Protein AF-A0A810C6L0-F1 (afdb_monomer_lite)

InterPro domains:
  IPR017853 Glycoside hydrolase superfamily [SSF51445] (25-188)

Secondary structure (DSSP, 8-state):
--SS-PPPGGG--HHHHHHHHHH-HHHHHHHHHHHHHHHHHHHHHHHHHHHHHHHH-TTS------BSSPPPHHHHHHHHHH-SSEEEE--SS--HHHHHHHHTTT--EEEEEE--EEGGGSS---S-SS-EESSHHHHHHHHHHHHHHHHTSTTEEEEEES-SBPPPTT--TT-------SB-TT--B-HHHHHHHHHHHTTHHHHHHHHSPP--

Foldseek 3Di:
DPPDDDDDPVPDDPVVQVVVCVVPVVVVVVVVVVLVVVLVVLLVVLVVVLVVCCVVPVPDFAAEDAAADQDDLSNLLSCLVRGQEYHYADQELECQVVCVSNCVSVHAYEREEYAEFAPVPPAPQPDDGHYYDPHLLVRLVSVLSHLLNQLLDLRYPYYDQPDAEAAPSCADPVGRTTPRHCAYPVRHGSVNNVVSVVVCVVCSVVSNVVNDPPPD

pLDDT: mean 92.68, std 11.18, range [35.88, 98.88]

Radius of gyration: 20.11 Å; chains: 1; bounding box: 57×45×49 Å

Structure (mmCIF, N/CA/C/O backbone):
data_AF-A0A810C6L0-F1
#
_entry.id   AF-A0A810C6L0-F1
#
loop_
_atom_site.group_PDB
_atom_site.id
_atom_site.type_symbol
_atom_site.label_atom_id
_atom_site.label_alt_id
_atom_site.label_comp_id
_atom_site.label_asym_id
_atom_site.label_entity_id
_atom_site.label_seq_id
_atom_site.pdbx_PDB_ins_code
_atom_site.Cartn_x
_atom_site.Cartn_y
_atom_site.Cartn_z
_atom_site.occupancy
_atom_site.B_iso_or_equiv
_atom_site.auth_seq_id
_atom_site.auth_comp_id
_atom_site.auth_asym_id
_atom_site.auth_atom_id
_atom_site.pdbx_PDB_model_num
ATOM 1 N N . MET A 1 1 ? 35.302 6.473 -7.584 1.00 56.03 1 MET A N 1
ATOM 2 C CA . MET A 1 1 ? 33.840 6.704 -7.586 1.00 56.03 1 MET A CA 1
ATOM 3 C C . MET A 1 1 ? 33.289 6.201 -8.906 1.00 56.03 1 MET A C 1
ATOM 5 O O . MET A 1 1 ? 34.018 6.275 -9.888 1.00 56.03 1 MET A O 1
ATOM 9 N N . ALA A 1 2 ? 32.063 5.671 -8.935 1.00 58.25 2 ALA A N 1
ATOM 10 C CA . ALA A 1 2 ? 31.392 5.402 -10.207 1.00 58.25 2 ALA A CA 1
ATOM 11 C C . ALA A 1 2 ? 31.315 6.711 -11.019 1.00 58.25 2 ALA A C 1
ATOM 13 O O . ALA A 1 2 ? 31.136 7.767 -10.405 1.00 58.25 2 ALA A O 1
ATOM 14 N N . PRO A 1 3 ? 31.474 6.668 -12.354 1.00 67.38 3 PRO A N 1
ATOM 15 C CA . PRO A 1 3 ? 31.475 7.877 -13.179 1.00 67.38 3 PRO A CA 1
ATOM 16 C C . PRO A 1 3 ? 30.147 8.641 -13.085 1.00 67.38 3 PRO A C 1
ATOM 18 O O . PRO A 1 3 ? 30.125 9.855 -13.248 1.00 67.38 3 PRO A O 1
ATOM 21 N N . PHE A 1 4 ? 29.065 7.943 -12.727 1.00 69.56 4 PHE A N 1
ATOM 22 C CA . PHE A 1 4 ? 27.736 8.504 -12.535 1.00 69.56 4 PHE A CA 1
ATOM 23 C C . PHE A 1 4 ? 27.117 7.957 -11.251 1.00 69.56 4 PHE A C 1
ATOM 25 O O . PHE A 1 4 ? 27.224 6.766 -10.953 1.00 69.56 4 PHE A O 1
ATOM 32 N N . VAL A 1 5 ? 26.456 8.831 -10.493 1.00 68.56 5 VAL A N 1
ATOM 33 C CA . VAL A 1 5 ? 25.687 8.451 -9.305 1.00 68.56 5 VAL A CA 1
ATOM 34 C C . VAL A 1 5 ? 24.214 8.636 -9.630 1.00 68.56 5 VAL A C 1
ATOM 36 O O . VAL A 1 5 ? 23.765 9.749 -9.910 1.00 68.56 5 VAL A O 1
ATOM 39 N N . ARG A 1 6 ? 23.465 7.533 -9.604 1.00 69.62 6 ARG A N 1
ATOM 40 C CA . ARG A 1 6 ? 22.011 7.570 -9.726 1.00 69.62 6 ARG A CA 1
ATOM 41 C C . ARG A 1 6 ? 21.413 8.032 -8.398 1.00 69.62 6 ARG A C 1
ATOM 43 O O . ARG A 1 6 ? 21.789 7.515 -7.346 1.00 69.62 6 ARG A O 1
ATOM 50 N N . MET A 1 7 ? 20.502 9.003 -8.443 1.00 68.25 7 MET A N 1
ATOM 51 C CA . MET A 1 7 ? 19.801 9.448 -7.240 1.00 68.25 7 MET A CA 1
ATOM 52 C C . MET A 1 7 ? 18.877 8.332 -6.724 1.00 68.25 7 MET A C 1
ATOM 54 O O . MET A 1 7 ? 18.316 7.580 -7.528 1.00 68.25 7 MET A O 1
ATOM 58 N N . PRO A 1 8 ? 18.711 8.196 -5.397 1.00 64.88 8 PRO A N 1
ATOM 59 C CA . PRO A 1 8 ? 17.756 7.247 -4.838 1.00 64.88 8 PRO A CA 1
ATOM 60 C C . PRO A 1 8 ? 16.323 7.599 -5.286 1.00 64.88 8 PRO A C 1
ATOM 62 O O . PRO A 1 8 ? 16.051 8.774 -5.539 1.00 64.88 8 PRO A O 1
ATOM 65 N N . PRO A 1 9 ? 15.389 6.628 -5.339 1.00 54.03 9 PRO A N 1
ATOM 66 C CA . PRO A 1 9 ? 14.027 6.828 -5.846 1.00 54.03 9 PRO A CA 1
ATOM 67 C C . PRO A 1 9 ? 13.279 8.049 -5.283 1.00 54.03 9 PRO A C 1
ATOM 69 O O . PRO A 1 9 ? 12.610 8.742 -6.037 1.00 54.03 9 PRO A O 1
ATOM 72 N N . GLY A 1 10 ? 13.445 8.370 -3.994 1.00 57.44 10 GLY A N 1
ATOM 73 C CA . GLY A 1 10 ? 12.824 9.544 -3.352 1.00 57.44 10 GLY A CA 1
ATOM 74 C C . GLY A 1 10 ? 13.565 10.879 -3.535 1.00 57.44 10 GLY A C 1
ATOM 75 O O . GLY A 1 10 ? 13.115 11.898 -3.025 1.00 57.44 10 GLY A O 1
ATOM 76 N N . GLY A 1 11 ? 14.713 10.883 -4.217 1.00 61.00 11 GLY A N 1
ATOM 77 C CA . GLY A 1 11 ? 15.481 12.086 -4.560 1.00 61.00 11 GLY A CA 1
ATOM 78 C C . GLY A 1 11 ? 15.426 12.449 -6.045 1.00 61.00 11 GLY A C 1
ATOM 79 O O . GLY A 1 11 ? 15.933 13.501 -6.427 1.00 61.00 11 GLY A O 1
ATOM 80 N N . LEU A 1 12 ? 14.835 11.592 -6.883 1.00 63.69 12 LEU A N 1
ATOM 81 C CA . LEU A 1 12 ? 14.678 11.841 -8.313 1.00 63.69 12 LEU A CA 1
ATOM 82 C C . LEU A 1 12 ? 13.646 12.959 -8.524 1.00 63.69 12 LEU A C 1
ATOM 84 O O . LEU A 1 12 ? 12.482 12.826 -8.163 1.00 63.69 12 LEU A O 1
ATOM 88 N N . ASN A 1 13 ? 14.087 14.068 -9.112 1.00 72.00 13 ASN A N 1
ATOM 89 C CA . ASN A 1 13 ? 13.235 15.163 -9.569 1.00 72.00 13 ASN A CA 1
ATOM 90 C C . ASN A 1 13 ? 13.555 15.407 -11.044 1.00 72.00 13 ASN A C 1
ATOM 92 O O . ASN A 1 13 ? 14.721 15.634 -11.373 1.00 72.00 13 ASN A O 1
ATOM 96 N N . ASP A 1 14 ? 12.539 15.410 -11.906 1.00 72.19 14 ASP A N 1
ATOM 97 C CA . ASP A 1 14 ? 12.681 15.587 -13.356 1.00 72.19 14 ASP A CA 1
ATOM 98 C C . ASP A 1 14 ? 13.516 16.819 -13.724 1.00 72.19 14 ASP A C 1
ATOM 100 O O . ASP A 1 14 ? 14.335 16.765 -14.640 1.00 72.19 14 ASP A O 1
ATOM 104 N N . ALA A 1 15 ? 13.385 17.922 -12.981 1.00 76.44 15 ALA A N 1
ATOM 105 C CA . ALA A 1 15 ? 14.167 19.133 -13.220 1.00 76.44 15 ALA A CA 1
ATOM 106 C C . ALA A 1 15 ? 15.655 18.958 -12.860 1.00 76.44 15 ALA A C 1
ATOM 108 O O . ALA A 1 15 ? 16.531 19.473 -13.561 1.00 76.44 15 ALA A O 1
ATOM 109 N N . LEU A 1 16 ? 15.955 18.223 -11.782 1.00 76.38 16 LEU A N 1
ATOM 110 C CA . LEU A 1 16 ? 17.331 17.923 -11.371 1.00 76.38 16 LEU A CA 1
ATOM 111 C C . LEU A 1 16 ? 17.986 16.928 -12.331 1.00 76.38 16 LEU A C 1
ATOM 113 O O . LEU A 1 16 ? 19.117 17.150 -12.763 1.00 76.38 16 LEU A O 1
ATOM 117 N N . GLU A 1 17 ? 17.254 15.884 -12.709 1.00 77.69 17 GLU A N 1
ATOM 118 C CA . GLU A 1 17 ? 17.681 14.885 -13.687 1.00 77.69 17 GLU A CA 1
ATOM 119 C C . GLU A 1 17 ? 17.923 15.523 -15.059 1.00 77.69 17 GLU A C 1
ATOM 121 O O . GLU A 1 17 ? 18.988 15.337 -15.645 1.00 77.69 17 GLU A O 1
ATOM 126 N N . THR A 1 18 ? 17.008 16.380 -15.522 1.00 78.50 18 THR A N 1
ATOM 127 C CA . THR A 1 18 ? 17.166 17.130 -16.779 1.00 78.50 18 THR A CA 1
ATOM 128 C C . THR A 1 18 ? 18.420 17.999 -16.750 1.00 78.50 18 THR A C 1
ATOM 130 O O . THR A 1 18 ? 19.224 17.963 -17.681 1.00 78.50 18 THR A O 1
ATOM 133 N N . LYS A 1 19 ? 18.638 18.758 -15.668 1.00 81.94 19 LYS A N 1
ATOM 134 C CA . LYS A 1 19 ? 19.833 19.602 -15.528 1.00 81.94 19 LYS A CA 1
ATOM 135 C C . LYS A 1 19 ? 21.121 18.772 -15.533 1.00 81.94 19 LYS A C 1
ATOM 137 O O . LYS A 1 19 ? 22.096 19.181 -16.161 1.00 81.94 19 LYS A O 1
ATOM 142 N N . ALA A 1 20 ? 21.130 17.626 -14.854 1.00 79.00 20 ALA A N 1
ATOM 143 C CA . ALA A 1 20 ? 22.281 16.729 -14.817 1.00 79.00 20 ALA A CA 1
ATOM 144 C C . ALA A 1 20 ? 22.561 16.085 -16.187 1.00 79.00 20 ALA A C 1
ATOM 146 O O . ALA A 1 20 ? 23.715 16.027 -16.604 1.00 79.00 20 ALA A O 1
ATOM 147 N N . ASN A 1 21 ? 21.519 15.673 -16.914 1.00 80.56 21 ASN A N 1
ATOM 148 C CA . ASN A 1 21 ? 21.635 15.100 -18.260 1.00 80.56 21 ASN A CA 1
ATOM 149 C C . ASN A 1 21 ? 22.116 16.126 -19.296 1.00 80.56 21 ASN A C 1
ATOM 151 O O . ASN A 1 21 ? 22.899 15.794 -20.181 1.00 80.56 21 ASN A O 1
ATOM 155 N N . LEU A 1 22 ? 21.705 17.393 -19.175 1.00 81.88 22 LEU A N 1
ATOM 156 C CA . LEU A 1 22 ? 22.220 18.464 -20.035 1.00 81.88 22 LEU A CA 1
ATOM 157 C C . LEU A 1 22 ? 23.712 18.741 -19.799 1.00 81.88 22 LEU A C 1
ATOM 159 O O . LEU A 1 22 ? 24.410 19.122 -20.739 1.00 81.88 22 LEU A O 1
ATOM 163 N N . ALA A 1 23 ? 24.193 18.566 -18.565 1.00 83.56 23 ALA A N 1
ATOM 164 C CA . ALA A 1 23 ? 25.596 18.768 -18.208 1.00 83.56 23 ALA A CA 1
ATOM 165 C C . ALA A 1 23 ? 26.509 17.628 -18.698 1.00 83.56 23 ALA A C 1
ATOM 167 O O . ALA A 1 23 ? 27.664 17.886 -19.031 1.00 83.56 23 ALA A O 1
ATOM 168 N N . ASP A 1 24 ? 25.993 16.398 -18.780 1.00 83.06 24 ASP A N 1
ATOM 169 C CA . ASP A 1 24 ? 26.690 15.254 -19.368 1.00 83.06 24 ASP A CA 1
ATOM 170 C C . ASP A 1 24 ? 25.714 14.359 -20.143 1.00 83.06 24 ASP A C 1
ATOM 172 O O . ASP A 1 24 ? 24.934 13.599 -19.566 1.00 83.06 24 ASP A O 1
ATOM 176 N N . ARG A 1 25 ? 25.798 14.407 -21.476 1.00 76.94 25 ARG A N 1
ATOM 177 C CA . ARG A 1 25 ? 24.919 13.630 -22.362 1.00 76.94 25 ARG A CA 1
ATOM 178 C C . ARG A 1 25 ? 25.117 12.115 -22.241 1.00 76.94 25 ARG A C 1
ATOM 180 O O . ARG A 1 25 ? 24.197 11.368 -22.558 1.00 76.94 25 ARG A O 1
ATOM 187 N N . ALA A 1 26 ? 26.279 11.640 -21.780 1.00 84.00 26 ALA A N 1
ATOM 188 C CA . ALA A 1 26 ? 26.504 10.210 -21.554 1.00 84.00 26 ALA A CA 1
ATOM 189 C C . ALA A 1 26 ? 25.726 9.695 -20.331 1.00 84.00 26 ALA A C 1
ATOM 191 O O . ALA A 1 26 ? 25.393 8.510 -20.266 1.00 84.00 26 ALA A O 1
ATOM 192 N N . ARG A 1 27 ? 25.377 10.585 -19.390 1.00 84.25 27 ARG A N 1
ATOM 193 C CA . ARG A 1 27 ? 24.572 10.254 -18.208 1.00 84.25 27 ARG A CA 1
ATOM 194 C C . ARG A 1 27 ? 23.164 9.799 -18.577 1.00 84.25 27 ARG A C 1
ATOM 196 O O . ARG A 1 27 ? 22.640 8.895 -17.928 1.00 84.25 27 ARG A O 1
ATOM 203 N N . GLU A 1 28 ? 22.559 10.408 -19.595 1.00 81.19 28 GLU A N 1
ATOM 204 C CA . GLU A 1 28 ? 21.218 10.042 -20.057 1.00 81.19 28 GLU A CA 1
ATOM 205 C C . GLU A 1 28 ? 21.200 8.597 -20.569 1.00 81.19 28 GLU A C 1
ATOM 207 O O . GLU A 1 28 ? 20.419 7.785 -20.078 1.00 81.19 28 GLU A O 1
ATOM 212 N N . ALA A 1 29 ? 22.126 8.254 -21.472 1.00 84.44 29 ALA A N 1
ATOM 213 C CA . ALA A 1 29 ? 22.278 6.893 -21.986 1.00 84.44 29 ALA A CA 1
ATOM 214 C C . ALA A 1 29 ? 22.581 5.886 -20.862 1.00 84.44 29 ALA A C 1
ATOM 216 O O . ALA A 1 29 ? 21.921 4.857 -20.762 1.00 84.44 29 ALA A O 1
ATOM 217 N N . PHE A 1 30 ? 23.501 6.221 -19.951 1.00 85.81 30 PHE A N 1
ATOM 218 C CA . PHE A 1 30 ? 23.803 5.386 -18.786 1.00 85.81 30 PHE A CA 1
ATOM 219 C C . PHE A 1 30 ? 22.578 5.152 -17.882 1.00 85.81 30 PHE A C 1
ATOM 221 O O . PHE A 1 30 ? 22.355 4.041 -17.399 1.00 85.81 30 PHE A O 1
ATOM 228 N N . SER A 1 31 ? 21.775 6.192 -17.640 1.00 82.75 31 SER A N 1
ATOM 229 C CA . SER A 1 31 ? 20.571 6.096 -16.804 1.00 82.75 31 SER A CA 1
ATOM 230 C C . SER A 1 31 ? 19.494 5.252 -17.483 1.00 82.75 31 SER A C 1
ATOM 232 O O . SER A 1 31 ? 18.886 4.407 -16.824 1.00 82.75 31 SER A O 1
ATOM 234 N N . ALA A 1 32 ? 19.323 5.418 -18.797 1.00 84.25 32 ALA A N 1
ATOM 235 C CA . ALA A 1 32 ? 18.438 4.589 -19.608 1.00 84.25 32 ALA A CA 1
ATOM 236 C C . ALA A 1 32 ? 18.861 3.110 -19.584 1.00 84.25 32 ALA A C 1
ATOM 238 O O . ALA A 1 32 ? 18.009 2.244 -19.388 1.00 84.25 32 ALA A O 1
ATOM 239 N N . ASP A 1 33 ? 20.161 2.817 -19.688 1.00 90.00 33 ASP A N 1
ATOM 240 C CA . ASP A 1 33 ? 20.691 1.452 -19.577 1.00 90.00 33 ASP A CA 1
ATOM 241 C C . ASP A 1 33 ? 20.437 0.858 -18.186 1.00 90.00 33 ASP A C 1
ATOM 243 O O . ASP A 1 33 ? 20.030 -0.298 -18.060 1.00 90.00 33 ASP A O 1
ATOM 247 N N . CYS A 1 34 ? 20.616 1.651 -17.126 1.00 89.38 34 CYS A N 1
ATOM 248 C CA . CYS A 1 34 ? 20.301 1.234 -15.761 1.00 89.38 34 CYS A CA 1
ATOM 249 C C . CYS A 1 34 ? 18.806 0.924 -15.582 1.00 89.38 34 CYS A C 1
ATOM 251 O O . CYS A 1 34 ? 18.462 -0.073 -14.948 1.00 89.38 34 CYS A O 1
ATOM 253 N N . ASP A 1 35 ? 17.914 1.746 -16.136 1.00 88.69 35 ASP A N 1
ATOM 254 C CA . ASP A 1 35 ? 16.469 1.501 -16.105 1.00 88.69 35 ASP A CA 1
ATOM 255 C C . ASP A 1 35 ? 16.060 0.268 -16.904 1.00 88.69 35 ASP A C 1
ATOM 257 O O . ASP A 1 35 ? 15.272 -0.550 -16.417 1.00 88.69 35 ASP A O 1
ATOM 261 N N . ALA A 1 36 ? 16.634 0.096 -18.094 1.00 91.25 36 ALA A N 1
ATOM 262 C CA . ALA A 1 36 ? 16.423 -1.085 -18.917 1.00 91.25 36 ALA A CA 1
ATOM 263 C C . ALA A 1 36 ? 16.896 -2.351 -18.190 1.00 91.25 36 ALA A C 1
ATOM 265 O O . ALA A 1 36 ? 16.162 -3.338 -18.122 1.00 91.25 36 ALA A O 1
ATOM 266 N N . PHE A 1 37 ? 18.083 -2.313 -17.581 1.00 95.69 37 PHE A N 1
ATOM 267 C CA . PHE A 1 37 ? 18.629 -3.454 -16.857 1.00 95.69 37 PHE A CA 1
ATOM 268 C C . PHE A 1 37 ? 17.781 -3.822 -15.634 1.00 95.69 37 PHE A C 1
ATOM 270 O O . PHE A 1 37 ? 17.464 -4.994 -15.436 1.00 95.69 37 PHE A O 1
ATOM 277 N N . VAL A 1 38 ? 17.336 -2.837 -14.847 1.00 94.88 38 VAL A N 1
ATOM 278 C CA . VAL A 1 38 ? 16.443 -3.091 -13.704 1.00 94.88 38 VAL A CA 1
ATOM 279 C C . VAL A 1 38 ? 15.109 -3.696 -14.163 1.00 94.88 38 VAL A C 1
ATOM 281 O O . VAL A 1 38 ? 14.588 -4.588 -13.493 1.00 94.88 38 VAL A O 1
ATOM 284 N N . ALA A 1 39 ? 14.575 -3.289 -15.319 1.00 96.12 39 ALA A N 1
ATOM 285 C CA . ALA A 1 39 ? 13.372 -3.897 -15.887 1.00 96.12 39 ALA A CA 1
ATOM 286 C C . ALA A 1 39 ? 13.583 -5.369 -16.294 1.00 96.12 39 ALA A C 1
ATOM 288 O O . ALA A 1 39 ? 12.692 -6.187 -16.067 1.00 96.12 39 ALA A O 1
ATOM 289 N N . VAL A 1 40 ? 14.755 -5.722 -16.836 1.00 98.19 40 VAL A N 1
ATOM 290 C CA . VAL A 1 40 ? 15.125 -7.119 -17.149 1.00 98.19 40 VAL A CA 1
ATOM 291 C C . VAL A 1 40 ? 15.208 -7.961 -15.876 1.00 98.19 40 VAL A C 1
ATOM 293 O O . VAL A 1 40 ? 14.673 -9.068 -15.827 1.00 98.19 40 VAL A O 1
ATOM 296 N N . VAL A 1 41 ? 15.837 -7.430 -14.824 1.00 98.44 41 VAL A N 1
ATOM 297 C CA . VAL A 1 41 ? 15.924 -8.115 -13.525 1.00 98.44 41 VAL A CA 1
ATOM 298 C C . VAL A 1 41 ? 14.532 -8.328 -12.928 1.00 98.44 41 VAL A C 1
ATOM 300 O O . VAL A 1 41 ? 14.226 -9.430 -12.475 1.00 98.44 41 VAL A O 1
ATOM 303 N N . ALA A 1 42 ? 13.674 -7.304 -12.961 1.00 98.31 42 ALA A N 1
ATOM 304 C CA . ALA A 1 42 ? 12.302 -7.403 -12.473 1.00 98.31 42 ALA A CA 1
ATOM 305 C C . ALA A 1 42 ? 11.480 -8.432 -13.260 1.00 98.31 42 ALA A C 1
ATOM 307 O O . ALA A 1 42 ? 10.755 -9.221 -12.658 1.00 98.31 42 ALA A O 1
ATOM 308 N N . ASP A 1 43 ? 11.616 -8.461 -14.588 1.00 98.69 43 ASP A N 1
ATOM 309 C CA . ASP A 1 43 ? 10.941 -9.448 -15.432 1.00 98.69 43 ASP A CA 1
ATOM 310 C C . ASP A 1 43 ? 11.331 -10.870 -15.041 1.00 98.69 43 ASP A C 1
ATOM 312 O O . ASP A 1 43 ? 10.454 -11.693 -14.782 1.00 98.69 43 ASP A O 1
ATOM 316 N N . LYS A 1 44 ? 12.636 -11.125 -14.879 1.00 98.81 44 LYS A N 1
ATOM 317 C CA . LYS A 1 44 ? 13.112 -12.449 -14.481 1.00 98.81 44 LYS A CA 1
ATOM 318 C C . LYS A 1 44 ? 12.663 -12.836 -13.074 1.00 98.81 44 LYS A C 1
ATOM 320 O O . LYS A 1 44 ? 12.317 -13.992 -12.840 1.00 98.81 44 LYS A O 1
ATOM 325 N N . TYR A 1 45 ? 12.668 -11.884 -12.141 1.00 98.75 45 TYR A N 1
ATOM 326 C CA . TYR A 1 45 ? 12.174 -12.095 -10.781 1.00 98.75 45 TYR A CA 1
ATOM 327 C C . TYR A 1 45 ? 10.713 -12.557 -10.793 1.00 98.75 45 TYR A C 1
ATOM 329 O O . TYR A 1 45 ? 10.394 -13.605 -10.230 1.00 98.75 45 TYR A O 1
ATOM 337 N N . PHE A 1 46 ? 9.840 -11.816 -11.479 1.00 98.75 46 PHE A N 1
ATOM 338 C CA . PHE A 1 46 ? 8.425 -12.158 -11.523 1.00 98.75 46 PHE A CA 1
ATOM 339 C C . PHE A 1 46 ? 8.159 -13.450 -12.297 1.00 98.75 46 PHE A C 1
ATOM 341 O O . PHE A 1 46 ? 7.383 -14.267 -11.810 1.00 98.75 46 PHE A O 1
ATOM 348 N N . GLU A 1 47 ? 8.835 -13.682 -13.426 1.00 98.75 47 GLU A N 1
ATOM 349 C CA . GLU A 1 47 ? 8.741 -14.935 -14.188 1.00 98.75 47 GLU A CA 1
ATOM 350 C C . GLU A 1 47 ? 9.021 -16.150 -13.289 1.00 98.75 47 GLU A C 1
ATOM 352 O O . GLU A 1 47 ? 8.215 -17.079 -13.206 1.00 98.75 47 GLU A O 1
ATOM 357 N N . VAL A 1 48 ? 10.153 -16.132 -12.575 1.00 98.75 48 VAL A N 1
ATOM 358 C CA . VAL A 1 48 ? 10.586 -17.253 -11.730 1.00 98.75 48 VAL A CA 1
ATOM 359 C C . VAL A 1 48 ? 9.642 -17.446 -10.546 1.00 98.75 48 VAL A C 1
ATOM 361 O O . VAL A 1 48 ? 9.218 -18.573 -10.285 1.00 98.75 48 VAL A O 1
ATOM 364 N N . CYS A 1 49 ? 9.284 -16.371 -9.840 1.00 98.69 49 CYS A N 1
ATOM 365 C CA . CYS A 1 49 ? 8.406 -16.457 -8.674 1.00 98.69 49 CYS A CA 1
ATOM 366 C C . CYS A 1 49 ? 6.995 -16.924 -9.046 1.00 98.69 49 CYS A C 1
ATOM 368 O O . CYS A 1 49 ? 6.468 -17.831 -8.403 1.00 98.69 49 CYS A O 1
ATOM 370 N N . VAL A 1 50 ? 6.391 -16.348 -10.089 1.00 98.69 50 VAL A N 1
ATOM 371 C CA . VAL A 1 50 ? 5.038 -16.722 -10.530 1.00 98.69 50 VAL A CA 1
ATOM 372 C C . VAL A 1 50 ? 5.019 -18.162 -11.029 1.00 98.69 50 VAL A C 1
ATOM 374 O O . VAL A 1 50 ? 4.132 -18.916 -10.637 1.00 98.69 50 VAL A O 1
ATOM 377 N N . SER A 1 51 ? 6.011 -18.573 -11.826 1.00 98.62 51 SER A N 1
ATOM 378 C CA . SER A 1 51 ? 6.119 -19.954 -12.308 1.00 98.62 51 SER A CA 1
ATOM 379 C C . SER A 1 51 ? 6.230 -20.955 -11.153 1.00 98.62 51 SER A C 1
ATOM 381 O O . SER A 1 51 ? 5.503 -21.952 -11.120 1.00 98.62 51 SER A O 1
ATOM 383 N N . ALA A 1 52 ? 7.070 -20.661 -10.155 1.00 98.69 52 ALA A N 1
ATOM 384 C CA . ALA A 1 52 ? 7.212 -21.507 -8.973 1.00 98.69 52 ALA A CA 1
ATOM 385 C C . ALA A 1 52 ? 5.905 -21.604 -8.169 1.00 98.69 52 ALA A C 1
ATOM 387 O O . ALA A 1 52 ? 5.491 -22.708 -7.813 1.00 98.69 52 ALA A O 1
ATOM 388 N N . ILE A 1 53 ? 5.225 -20.473 -7.933 1.00 98.62 53 ILE A N 1
ATOM 389 C CA . ILE A 1 53 ? 3.946 -20.453 -7.210 1.00 98.62 53 ILE A CA 1
ATOM 390 C C . ILE A 1 53 ? 2.886 -21.235 -7.983 1.00 98.62 53 ILE A C 1
ATOM 392 O O . ILE A 1 53 ? 2.285 -22.131 -7.410 1.00 98.62 53 ILE A O 1
ATOM 396 N N . LYS A 1 54 ? 2.696 -20.978 -9.282 1.00 98.50 54 LYS A N 1
ATOM 397 C CA . LYS A 1 54 ? 1.678 -21.668 -10.094 1.00 98.50 54 LYS A CA 1
ATOM 398 C C . LYS A 1 54 ? 1.961 -23.158 -10.278 1.00 98.50 54 LYS A C 1
ATOM 400 O O . LYS A 1 54 ? 1.026 -23.928 -10.465 1.00 98.50 54 LYS A O 1
ATOM 405 N N . THR A 1 55 ? 3.224 -23.576 -10.207 1.00 98.69 55 THR A N 1
ATOM 406 C CA . THR A 1 55 ? 3.582 -25.003 -10.208 1.00 98.69 55 THR A CA 1
ATOM 407 C C . THR A 1 55 ? 3.087 -25.700 -8.940 1.00 98.69 55 THR A C 1
ATOM 409 O O . THR A 1 55 ? 2.591 -26.821 -9.014 1.00 98.69 55 THR A O 1
ATOM 412 N N . ALA A 1 56 ? 3.217 -25.048 -7.782 1.00 98.62 56 ALA A N 1
ATOM 413 C CA . ALA A 1 56 ? 2.768 -25.594 -6.501 1.00 98.62 56 ALA A CA 1
ATOM 414 C C . ALA A 1 56 ? 1.266 -25.371 -6.246 1.00 98.62 56 ALA A C 1
ATOM 416 O O . ALA A 1 56 ? 0.625 -26.185 -5.585 1.00 98.62 56 ALA A O 1
ATOM 417 N N . ASP A 1 57 ? 0.718 -24.275 -6.767 1.00 98.44 57 ASP A N 1
ATOM 418 C CA . ASP A 1 57 ? -0.640 -23.805 -6.534 1.00 98.44 57 ASP A CA 1
ATOM 419 C C . ASP A 1 57 ? -1.232 -23.145 -7.802 1.00 98.44 57 ASP A C 1
ATOM 421 O O . ASP A 1 57 ? -1.234 -21.918 -7.959 1.00 98.44 57 ASP A O 1
ATOM 425 N N . PRO A 1 58 ? -1.728 -23.955 -8.753 1.00 98.06 58 PRO A N 1
ATOM 426 C CA . PRO A 1 58 ? -2.176 -23.462 -10.055 1.00 98.06 58 PRO A CA 1
ATOM 427 C C . PRO A 1 58 ? -3.506 -22.696 -10.008 1.00 98.06 58 PRO A C 1
ATOM 429 O O . PRO A 1 58 ? -3.854 -22.029 -10.985 1.00 98.06 58 PRO A O 1
ATOM 432 N N . HIS A 1 59 ? -4.266 -22.794 -8.913 1.00 98.38 59 HIS A N 1
ATOM 433 C CA . HIS A 1 59 ? -5.642 -22.291 -8.840 1.00 98.38 59 HIS A CA 1
ATOM 434 C C . HIS A 1 59 ? -5.784 -20.951 -8.109 1.00 98.38 59 HIS A C 1
ATOM 436 O O . HIS A 1 59 ? -6.816 -20.298 -8.265 1.00 98.38 59 HIS A O 1
ATOM 442 N N . HIS A 1 60 ? -4.772 -20.509 -7.359 1.00 98.50 60 HIS A N 1
ATOM 443 C CA . HIS A 1 60 ? -4.826 -19.246 -6.620 1.00 98.50 60 HIS A CA 1
ATOM 444 C C . HIS A 1 60 ? -4.122 -18.097 -7.347 1.00 98.50 60 HIS A C 1
ATOM 446 O O . HIS A 1 60 ? -3.239 -18.292 -8.186 1.00 98.50 60 HIS A O 1
ATOM 452 N N . LEU A 1 61 ? -4.543 -16.869 -7.033 1.00 98.50 61 LEU A N 1
ATOM 453 C CA . LEU A 1 61 ? -3.979 -15.643 -7.598 1.00 98.50 61 LEU A CA 1
ATOM 454 C C . LEU A 1 61 ? -2.566 -15.386 -7.064 1.00 98.50 61 LEU A C 1
ATOM 456 O O . LEU A 1 61 ? -2.317 -15.495 -5.864 1.00 98.50 61 LEU A O 1
ATOM 460 N N . VAL A 1 62 ? -1.665 -14.935 -7.936 1.00 98.56 62 VAL A N 1
ATOM 461 C CA . VAL A 1 62 ? -0.368 -14.381 -7.532 1.00 98.56 62 VAL A CA 1
ATOM 462 C C . VAL A 1 62 ? -0.501 -12.866 -7.402 1.00 98.56 62 VAL A C 1
ATOM 464 O O . VAL A 1 62 ? -0.544 -12.135 -8.393 1.00 98.56 62 VAL A O 1
ATOM 467 N N . ILE A 1 63 ? -0.578 -12.403 -6.153 1.00 97.88 63 ILE A N 1
ATOM 468 C CA . ILE A 1 63 ? -0.952 -11.025 -5.794 1.00 97.88 63 ILE A CA 1
ATOM 469 C C . ILE A 1 63 ? 0.232 -10.053 -5.671 1.00 97.88 63 ILE A C 1
ATOM 471 O O . ILE A 1 63 ? 0.109 -8.995 -5.056 1.00 97.88 63 ILE A O 1
ATOM 475 N N . GLY A 1 64 ? 1.390 -10.390 -6.236 1.00 96.06 64 GLY A N 1
ATOM 476 C CA . GLY A 1 64 ? 2.545 -9.495 -6.312 1.00 96.06 64 GLY A CA 1
ATOM 477 C C . GLY A 1 64 ? 3.476 -9.515 -5.107 1.00 96.06 64 GLY A C 1
ATOM 478 O O . GLY A 1 64 ? 3.579 -10.509 -4.394 1.00 96.06 64 GLY A O 1
ATOM 479 N N . SER A 1 65 ? 4.205 -8.411 -4.935 1.00 96.25 65 SER A N 1
ATOM 480 C CA . SER A 1 65 ? 5.342 -8.296 -4.014 1.00 96.25 65 SER A CA 1
ATOM 481 C C . SER A 1 65 ? 5.267 -7.082 -3.082 1.00 96.25 65 SER A C 1
ATOM 483 O O . SER A 1 65 ? 6.289 -6.716 -2.507 1.00 96.25 65 SER A O 1
ATOM 485 N N . ARG A 1 66 ? 4.092 -6.446 -2.941 1.00 98.06 66 ARG A N 1
ATOM 486 C CA . ARG A 1 66 ? 3.843 -5.323 -2.015 1.00 98.06 66 ARG A CA 1
ATOM 487 C C . ARG A 1 66 ? 4.869 -4.195 -2.167 1.00 98.06 66 ARG A C 1
ATOM 489 O O . ARG A 1 66 ? 5.645 -3.916 -1.256 1.00 98.06 66 ARG A O 1
ATOM 496 N N . PHE A 1 67 ? 4.913 -3.559 -3.339 1.00 97.69 67 PHE A N 1
ATOM 497 C CA . PHE A 1 67 ? 5.857 -2.464 -3.588 1.00 97.69 67 PHE A CA 1
ATOM 498 C C . PHE A 1 67 ? 5.741 -1.367 -2.517 1.00 97.69 67 PHE A C 1
ATOM 500 O O . PHE A 1 67 ? 4.711 -0.706 -2.424 1.00 97.69 67 PHE A O 1
ATOM 507 N N . GLY A 1 68 ? 6.802 -1.166 -1.728 1.00 93.25 68 GLY A N 1
ATOM 508 C CA . GLY A 1 68 ? 6.843 -0.148 -0.667 1.00 93.25 68 GLY A CA 1
ATOM 509 C C . GLY A 1 68 ? 6.941 1.292 -1.180 1.00 93.25 68 GLY A C 1
ATOM 510 O O . GLY A 1 68 ? 6.623 2.228 -0.457 1.00 93.25 68 GLY A O 1
ATOM 511 N N . TRP A 1 69 ? 7.372 1.454 -2.432 1.00 89.56 69 TRP A N 1
ATOM 512 C CA . TRP A 1 69 ? 7.476 2.716 -3.162 1.00 89.56 69 TRP A CA 1
ATOM 513 C C . TRP A 1 69 ? 7.159 2.454 -4.630 1.00 89.56 69 TRP A C 1
ATOM 515 O O . TRP A 1 69 ? 7.381 1.340 -5.108 1.00 89.56 69 TRP A O 1
ATOM 525 N N . GLN A 1 70 ? 6.696 3.467 -5.362 1.00 92.38 70 GLN A N 1
ATOM 526 C CA . GLN A 1 70 ? 6.462 3.338 -6.800 1.00 92.38 70 GLN A CA 1
ATOM 527 C C . GLN A 1 70 ? 7.794 3.106 -7.542 1.00 92.38 70 GLN A C 1
ATOM 529 O O . GLN A 1 70 ? 8.659 3.987 -7.526 1.00 92.38 70 GLN A O 1
ATOM 534 N N . PRO A 1 71 ? 7.995 1.947 -8.197 1.00 92.56 71 PRO A N 1
ATOM 535 C CA . PRO A 1 71 ? 9.231 1.672 -8.912 1.00 92.56 71 PRO A CA 1
ATOM 536 C C . PRO A 1 71 ? 9.202 2.297 -10.321 1.00 92.56 71 PRO A C 1
ATOM 538 O O . PRO A 1 71 ? 8.160 2.777 -10.779 1.00 92.56 71 PRO A O 1
ATOM 541 N N . PRO A 1 72 ? 10.329 2.273 -11.060 1.00 91.56 72 PRO A N 1
ATOM 542 C CA . PRO A 1 72 ? 10.364 2.721 -12.449 1.00 91.56 72 PRO A CA 1
ATOM 543 C C . PRO A 1 72 ? 9.342 1.992 -13.332 1.00 91.56 72 PRO A C 1
ATOM 545 O O . PRO A 1 72 ? 9.041 0.814 -13.129 1.00 91.56 72 PRO A O 1
ATOM 548 N N . ARG A 1 73 ? 8.864 2.665 -14.387 1.00 92.94 73 ARG A N 1
ATOM 549 C CA . ARG A 1 73 ? 7.816 2.144 -15.289 1.00 92.94 73 ARG A CA 1
ATOM 550 C C . ARG A 1 73 ? 8.145 0.772 -15.886 1.00 92.94 73 ARG A C 1
ATOM 552 O O . ARG A 1 73 ? 7.242 -0.037 -16.060 1.00 92.94 73 ARG A O 1
ATOM 559 N N . GLY A 1 74 ? 9.420 0.489 -16.165 1.00 95.38 74 GLY A N 1
ATOM 560 C CA . GLY A 1 74 ? 9.856 -0.819 -16.667 1.00 95.38 74 GLY A CA 1
ATOM 561 C C . GLY A 1 74 ? 9.627 -1.965 -15.673 1.00 95.38 74 GLY A C 1
ATOM 562 O O . GLY A 1 74 ? 9.237 -3.057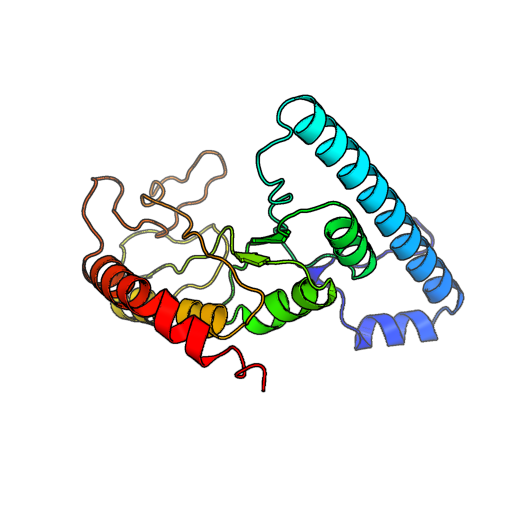 -16.080 1.00 95.38 74 GLY A O 1
ATOM 563 N N . VAL A 1 75 ? 9.779 -1.701 -14.371 1.00 97.00 75 VAL A N 1
ATOM 564 C CA . VAL A 1 75 ? 9.491 -2.662 -13.291 1.00 97.00 75 VAL A CA 1
ATOM 565 C C . VAL A 1 75 ? 7.989 -2.878 -13.150 1.00 97.00 75 VAL A C 1
ATOM 567 O O . VAL A 1 75 ? 7.543 -4.017 -13.046 1.00 97.00 75 VAL A O 1
ATOM 570 N N . ILE A 1 76 ? 7.201 -1.799 -13.210 1.00 97.06 76 ILE A N 1
ATOM 571 C CA . ILE A 1 76 ? 5.732 -1.878 -13.205 1.00 97.06 76 ILE A CA 1
ATOM 572 C C . ILE A 1 76 ? 5.239 -2.709 -14.400 1.00 97.06 76 ILE A C 1
ATOM 574 O O . ILE A 1 76 ? 4.411 -3.602 -14.238 1.00 97.06 76 ILE A O 1
ATOM 578 N N . ALA A 1 77 ? 5.792 -2.474 -15.592 1.00 97.81 77 ALA A N 1
ATOM 579 C CA . ALA A 1 77 ? 5.455 -3.238 -16.789 1.00 97.81 77 ALA A CA 1
ATOM 580 C C . ALA A 1 77 ? 5.839 -4.722 -16.666 1.00 97.81 77 ALA A C 1
ATOM 582 O O . ALA A 1 77 ? 5.079 -5.580 -17.105 1.00 97.81 77 ALA A O 1
ATOM 583 N N . ALA A 1 78 ? 6.990 -5.034 -16.059 1.00 98.31 78 ALA A N 1
ATOM 584 C CA . ALA A 1 78 ? 7.385 -6.408 -15.755 1.00 98.31 78 ALA A CA 1
ATOM 585 C C . ALA A 1 78 ? 6.402 -7.086 -14.795 1.00 98.31 78 ALA A C 1
ATOM 587 O O . ALA A 1 78 ? 5.894 -8.160 -15.102 1.00 98.31 78 ALA A O 1
ATOM 588 N N . ALA A 1 79 ? 6.051 -6.425 -13.691 1.00 98.25 79 ALA A N 1
ATOM 589 C CA . ALA A 1 79 ? 5.038 -6.907 -12.756 1.00 98.25 79 ALA A CA 1
ATOM 590 C C . ALA A 1 79 ? 3.708 -7.202 -13.478 1.00 98.25 79 ALA A C 1
ATOM 592 O O . ALA A 1 79 ? 3.138 -8.281 -13.330 1.00 98.25 79 ALA A O 1
ATOM 593 N N . GLY A 1 80 ? 3.265 -6.283 -14.342 1.00 98.00 80 GLY A N 1
ATOM 594 C CA . GLY A 1 80 ? 2.040 -6.423 -15.127 1.00 98.00 80 GLY A CA 1
ATOM 595 C C . GLY A 1 80 ? 2.039 -7.563 -16.152 1.00 98.00 80 GLY A C 1
ATOM 596 O O . GLY A 1 80 ? 0.965 -8.025 -16.524 1.00 98.00 80 GLY A O 1
ATOM 597 N N . ARG A 1 81 ? 3.199 -8.057 -16.604 1.00 98.38 81 ARG A N 1
ATOM 598 C CA . ARG A 1 81 ? 3.260 -9.219 -17.512 1.00 98.38 81 ARG A CA 1
ATOM 599 C C . ARG A 1 81 ? 2.980 -10.542 -16.808 1.00 98.38 81 ARG A C 1
ATOM 601 O O . ARG A 1 81 ? 2.409 -11.435 -17.425 1.00 98.38 81 ARG A O 1
ATOM 608 N N . HIS A 1 82 ? 3.369 -10.658 -15.542 1.00 98.50 82 HIS A N 1
ATOM 609 C CA . HIS A 1 82 ? 3.400 -11.944 -14.838 1.00 98.50 82 HIS A CA 1
ATOM 610 C C . HIS A 1 82 ? 2.340 -12.070 -13.742 1.00 98.50 82 HIS A C 1
ATOM 612 O O . HIS A 1 82 ? 1.857 -13.167 -13.488 1.00 98.50 82 HIS A O 1
ATOM 618 N N . LEU A 1 83 ? 1.975 -10.970 -13.079 1.00 98.56 83 LEU A N 1
ATOM 619 C CA . LEU A 1 83 ? 1.087 -11.007 -11.917 1.00 98.56 83 LEU A CA 1
ATOM 620 C C . LEU A 1 83 ? -0.395 -11.057 -12.297 1.00 98.56 83 LEU A C 1
ATOM 622 O O . LEU A 1 83 ? -0.828 -10.494 -13.308 1.00 98.56 83 LEU A O 1
ATOM 626 N N . ASP A 1 84 ? -1.188 -11.678 -11.424 1.00 98.56 84 ASP A N 1
ATOM 627 C CA . ASP A 1 84 ? -2.648 -11.634 -11.500 1.00 98.56 84 ASP A CA 1
ATOM 628 C C . ASP A 1 84 ? -3.178 -10.305 -10.930 1.00 98.56 84 ASP A C 1
ATOM 630 O O . ASP A 1 84 ? -4.049 -9.674 -11.527 1.00 98.56 84 ASP A O 1
ATOM 634 N N . VAL A 1 85 ? -2.603 -9.852 -9.808 1.00 98.50 85 VAL A N 1
ATOM 635 C CA . VAL A 1 85 ? -2.909 -8.578 -9.134 1.00 98.50 85 VAL A CA 1
ATOM 636 C C . VAL A 1 85 ? -1.597 -7.906 -8.732 1.00 98.50 85 VAL A C 1
ATOM 638 O O . VAL A 1 85 ? -0.694 -8.567 -8.217 1.00 98.50 85 VAL A O 1
ATOM 641 N N . ILE A 1 86 ? -1.483 -6.593 -8.934 1.00 98.44 86 ILE A N 1
ATOM 642 C CA . ILE A 1 86 ? -0.326 -5.819 -8.473 1.00 98.44 86 ILE A CA 1
ATOM 643 C C . ILE A 1 86 ? -0.626 -5.248 -7.084 1.00 98.44 86 ILE A C 1
ATOM 645 O O . ILE A 1 86 ? -1.515 -4.412 -6.928 1.00 98.44 86 ILE A O 1
ATOM 649 N N . SER A 1 87 ? 0.127 -5.686 -6.073 1.00 98.56 87 SER A N 1
ATOM 650 C CA . SER A 1 87 ? 0.059 -5.128 -4.719 1.00 98.56 87 SER A CA 1
ATOM 651 C C . SER A 1 87 ? 1.123 -4.064 -4.462 1.00 98.56 87 SER A C 1
ATOM 653 O O . SER A 1 87 ? 2.289 -4.214 -4.842 1.00 98.56 87 SER A O 1
ATOM 655 N N . PHE A 1 88 ? 0.731 -3.004 -3.761 1.00 98.44 88 PHE A N 1
ATOM 656 C CA . PHE A 1 88 ? 1.630 -1.941 -3.319 1.00 98.44 88 PHE A CA 1
ATOM 657 C C . PHE A 1 88 ? 1.180 -1.353 -1.984 1.00 98.44 88 PHE A C 1
ATOM 659 O O . PHE A 1 88 ? -0.000 -1.380 -1.639 1.00 98.44 88 PHE A O 1
ATOM 666 N N . ASN A 1 89 ? 2.130 -0.799 -1.245 1.00 98.44 89 ASN A N 1
ATOM 667 C CA . ASN A 1 89 ? 1.875 -0.039 -0.033 1.00 98.44 89 ASN A CA 1
ATOM 668 C C . ASN A 1 89 ? 1.828 1.446 -0.403 1.00 98.44 89 ASN A C 1
ATOM 670 O O . ASN A 1 89 ? 2.609 1.904 -1.239 1.00 98.44 89 ASN A O 1
ATOM 674 N N . CYS A 1 90 ? 0.917 2.207 0.194 1.00 97.81 90 CYS A N 1
ATOM 675 C CA . CYS A 1 90 ? 0.804 3.636 -0.083 1.00 97.81 90 CYS A CA 1
ATOM 676 C C . CYS A 1 90 ? 0.433 4.397 1.188 1.00 97.81 90 CYS A C 1
ATOM 678 O O . CYS A 1 90 ? -0.732 4.527 1.557 1.00 97.81 90 CYS A O 1
ATOM 680 N N . TYR A 1 91 ? 1.469 4.913 1.841 1.00 97.44 91 TYR A N 1
ATOM 681 C 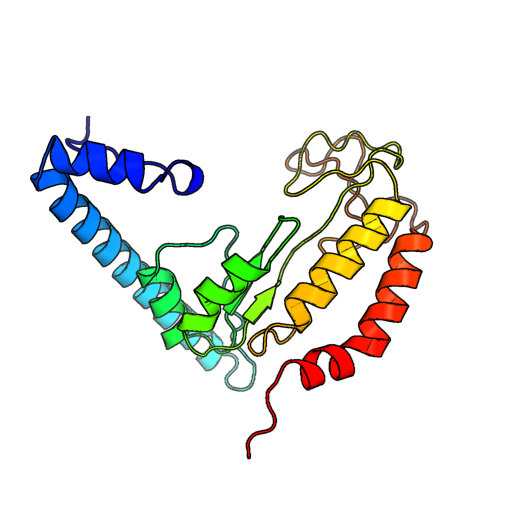CA . TYR A 1 91 ? 1.395 5.675 3.080 1.00 97.44 91 TYR A CA 1
ATOM 682 C C . TYR A 1 91 ? 1.332 7.188 2.804 1.00 97.44 91 TYR A C 1
ATOM 684 O O . TYR A 1 91 ? 2.134 7.961 3.316 1.00 97.44 91 TYR A O 1
ATOM 692 N N . GLU A 1 92 ? 0.367 7.596 1.984 1.00 96.50 92 GLU A N 1
ATOM 693 C CA . GLU A 1 92 ? 0.084 8.990 1.616 1.00 96.50 92 GLU A CA 1
ATOM 694 C C . GLU A 1 92 ? -1.371 9.340 1.959 1.00 96.50 92 GLU A C 1
ATOM 696 O O . GLU A 1 92 ? -2.183 8.456 2.227 1.00 96.50 92 GLU A O 1
ATOM 701 N N . PHE A 1 93 ? -1.739 10.625 1.942 1.00 97.62 93 PHE A N 1
ATOM 702 C CA . PHE A 1 93 ? -3.151 11.012 2.095 1.00 97.62 93 PHE A CA 1
ATOM 703 C C . PHE A 1 93 ? -4.002 10.681 0.863 1.00 97.62 93 PHE A C 1
ATOM 705 O O . PHE A 1 93 ? -5.185 10.378 1.011 1.00 97.62 93 PHE A O 1
ATOM 712 N N . ASP A 1 94 ? -3.410 10.737 -0.332 1.00 96.88 94 ASP A N 1
ATOM 713 C CA . ASP A 1 94 ? -4.076 10.440 -1.601 1.00 96.88 94 ASP A CA 1
ATOM 714 C C . ASP A 1 94 ? -3.346 9.301 -2.333 1.00 96.88 94 ASP A C 1
ATOM 716 O O . ASP A 1 94 ? -2.196 9.482 -2.746 1.00 96.88 94 ASP A O 1
ATOM 720 N N . PRO A 1 95 ? -3.986 8.131 -2.524 1.00 97.00 95 PRO A N 1
ATOM 721 C CA . PRO A 1 95 ? -3.388 7.024 -3.259 1.00 97.00 95 PRO A CA 1
ATOM 722 C C . PRO A 1 95 ? -3.538 7.146 -4.779 1.00 97.00 95 PRO A C 1
ATOM 724 O O . PRO A 1 95 ? -2.957 6.341 -5.511 1.00 97.00 95 PRO A O 1
ATOM 727 N N . GLY A 1 96 ? -4.320 8.112 -5.273 1.00 96.56 96 GLY A N 1
ATOM 728 C CA . GLY A 1 96 ? -4.706 8.246 -6.676 1.00 96.56 96 GLY A CA 1
ATOM 729 C C . GLY A 1 96 ? -3.535 8.175 -7.661 1.00 96.56 96 GLY A C 1
ATOM 730 O O . GLY A 1 96 ? -3.576 7.321 -8.549 1.00 96.56 96 GLY A O 1
ATOM 731 N N . PRO A 1 97 ? -2.477 8.993 -7.498 1.00 95.38 97 PRO A N 1
ATOM 732 C CA . PRO A 1 97 ? -1.329 8.983 -8.405 1.00 95.38 97 PRO A CA 1
ATOM 733 C C . PRO A 1 97 ? -0.601 7.633 -8.466 1.00 95.38 97 PRO A C 1
ATOM 735 O O . PRO A 1 97 ? -0.202 7.190 -9.543 1.00 95.38 97 PRO A O 1
ATOM 738 N N . VAL A 1 98 ? -0.459 6.956 -7.322 1.00 95.50 98 VAL A N 1
ATOM 739 C CA . VAL A 1 98 ? 0.208 5.649 -7.241 1.00 95.50 98 VAL A CA 1
ATOM 740 C C . VAL A 1 98 ? -0.653 4.574 -7.904 1.00 95.50 98 VAL A C 1
ATOM 742 O O . VAL A 1 98 ? -0.138 3.768 -8.679 1.00 95.50 98 VAL A O 1
ATOM 745 N N . ILE A 1 99 ? -1.971 4.592 -7.667 1.00 96.94 99 ILE A N 1
ATOM 746 C CA . ILE A 1 99 ? -2.916 3.699 -8.351 1.00 96.94 99 ILE A CA 1
ATOM 747 C C . ILE A 1 99 ? -2.815 3.881 -9.871 1.00 96.94 99 ILE A C 1
ATOM 749 O O . ILE A 1 99 ? -2.703 2.889 -10.590 1.00 96.94 99 ILE A O 1
ATOM 753 N N . ASP A 1 100 ? -2.802 5.123 -10.364 1.00 95.88 100 ASP A N 1
ATOM 754 C CA . ASP A 1 100 ? -2.742 5.420 -11.802 1.00 95.88 100 ASP A CA 1
ATOM 755 C C . ASP A 1 100 ? -1.456 4.888 -12.453 1.00 95.88 100 ASP A C 1
ATOM 757 O O . ASP A 1 100 ? -1.488 4.373 -13.576 1.00 95.88 100 ASP A O 1
ATOM 761 N N . ALA A 1 101 ? -0.330 4.937 -11.735 1.00 95.50 101 ALA A N 1
ATOM 762 C CA . ALA A 1 101 ? 0.934 4.392 -12.216 1.00 95.50 101 ALA A CA 1
ATOM 763 C C . ALA A 1 101 ? 0.870 2.874 -12.458 1.00 95.50 101 ALA A C 1
ATOM 765 O O . ALA A 1 101 ? 1.379 2.393 -13.473 1.00 95.50 101 ALA A O 1
ATOM 766 N N . TYR A 1 102 ? 0.227 2.117 -11.563 1.00 96.38 102 TYR A N 1
ATOM 767 C CA . TYR A 1 102 ? 0.056 0.668 -11.718 1.00 96.38 102 TYR A CA 1
ATOM 768 C C . TYR A 1 102 ? -1.083 0.302 -12.679 1.00 96.38 102 TYR A C 1
ATOM 770 O O . TYR A 1 102 ? -0.956 -0.664 -13.441 1.00 96.38 102 TYR A O 1
ATOM 778 N N . ALA A 1 103 ? -2.156 1.097 -12.714 1.00 92.19 103 ALA A N 1
ATOM 779 C CA . ALA A 1 103 ? -3.297 0.910 -13.611 1.00 92.19 103 ALA A CA 1
ATOM 780 C C . ALA A 1 103 ? -2.898 0.955 -15.095 1.00 92.19 103 ALA A C 1
ATOM 782 O O . ALA A 1 103 ? -3.533 0.298 -15.920 1.00 92.19 103 ALA A O 1
ATOM 783 N N . ALA A 1 104 ? -1.793 1.632 -15.431 1.00 91.81 104 ALA A N 1
ATOM 784 C CA . ALA A 1 104 ? -1.209 1.648 -16.774 1.00 91.81 104 ALA A CA 1
ATOM 785 C C . ALA A 1 104 ? -0.853 0.251 -17.330 1.00 91.81 104 ALA A C 1
ATOM 787 O O . ALA A 1 104 ? -0.664 0.101 -18.535 1.00 91.81 104 ALA A O 1
ATOM 788 N N . THR A 1 105 ? -0.760 -0.774 -16.476 1.00 95.56 105 THR A N 1
ATOM 789 C CA . THR A 1 105 ? -0.551 -2.173 -16.893 1.00 95.56 105 THR A CA 1
ATOM 790 C C . THR A 1 105 ? -1.830 -2.883 -17.342 1.00 95.56 105 THR A C 1
ATOM 792 O O . THR A 1 105 ? -1.753 -3.976 -17.898 1.00 95.56 105 THR A O 1
ATOM 795 N N . GLY A 1 106 ? -3.004 -2.308 -17.063 1.00 95.75 106 GLY A N 1
ATOM 796 C CA . GLY A 1 106 ? -4.301 -2.963 -17.237 1.00 95.75 106 GLY A CA 1
ATOM 797 C C . GLY A 1 106 ? -4.615 -4.037 -16.188 1.00 95.75 106 GLY A C 1
ATOM 798 O O . GLY A 1 106 ? -5.658 -4.679 -16.280 1.00 95.75 106 GLY A O 1
ATOM 799 N N . LYS A 1 107 ? -3.744 -4.253 -15.192 1.00 97.06 107 LYS A N 1
ATOM 800 C CA . LYS A 1 107 ? -3.975 -5.227 -14.119 1.00 97.06 107 LYS A CA 1
ATOM 801 C C . LYS A 1 107 ? -4.796 -4.639 -12.964 1.00 97.06 107 LYS A C 1
ATOM 803 O O . LYS A 1 107 ? -4.713 -3.432 -12.701 1.00 97.06 107 LYS A O 1
ATOM 808 N N . PRO A 1 108 ? -5.535 -5.494 -12.232 1.00 97.81 108 PRO A N 1
ATOM 809 C CA . PRO A 1 108 ? -6.072 -5.152 -10.925 1.00 97.81 108 PRO A CA 1
ATOM 810 C C . PRO A 1 108 ? -4.976 -4.746 -9.933 1.00 97.81 108 PRO A C 1
ATOM 812 O O . PRO A 1 108 ? -3.855 -5.260 -9.965 1.00 97.81 108 PRO A O 1
ATOM 815 N N . CYS A 1 109 ? -5.331 -3.848 -9.024 1.00 97.25 109 CYS A N 1
ATOM 816 C CA . CYS A 1 109 ? -4.471 -3.226 -8.030 1.00 97.25 109 CYS A CA 1
ATOM 817 C C . CYS A 1 109 ? -5.001 -3.492 -6.615 1.00 97.25 109 CYS A C 1
ATOM 819 O O . CYS A 1 109 ? -6.199 -3.357 -6.358 1.00 97.25 109 CYS A O 1
ATOM 821 N N . LEU A 1 110 ? -4.101 -3.820 -5.687 1.00 98.62 110 LEU A N 1
ATOM 822 C CA . LEU A 1 110 ? -4.402 -4.014 -4.267 1.00 98.62 110 LEU A CA 1
ATOM 823 C C . LEU A 1 110 ? -3.522 -3.089 -3.422 1.00 98.62 110 LEU A C 1
ATOM 825 O O . LEU A 1 110 ? -2.298 -3.241 -3.405 1.00 98.62 110 LEU A O 1
ATOM 829 N N . ILE A 1 111 ? -4.143 -2.178 -2.670 1.00 98.75 111 ILE A N 1
ATOM 830 C CA . ILE A 1 111 ? -3.422 -1.381 -1.670 1.00 98.75 111 ILE A CA 1
ATOM 831 C C . ILE A 1 111 ? -3.183 -2.279 -0.463 1.00 98.75 111 ILE A C 1
ATOM 833 O O . ILE A 1 111 ? -4.081 -2.544 0.329 1.00 98.75 111 ILE A O 1
ATOM 837 N N . SER A 1 112 ? -1.981 -2.811 -0.341 1.00 98.56 112 SER A N 1
ATOM 838 C CA . SER A 1 112 ? -1.706 -3.899 0.583 1.00 98.56 112 SER A CA 1
ATOM 839 C C . SER A 1 112 ? -1.247 -3.443 1.967 1.00 98.56 112 SER A C 1
ATOM 841 O O . SER A 1 112 ? -1.237 -4.266 2.885 1.00 98.56 112 SER A O 1
ATOM 843 N N . GLU A 1 113 ? -0.900 -2.160 2.103 1.00 98.62 113 GLU A N 1
ATOM 844 C CA . GLU A 1 113 ? -0.762 -1.432 3.366 1.00 98.62 113 GLU A CA 1
ATOM 845 C C . GLU A 1 113 ? -1.039 0.060 3.158 1.00 98.62 113 GLU A C 1
ATOM 847 O O . GLU A 1 113 ? -0.550 0.672 2.202 1.00 98.62 113 GLU A O 1
ATOM 852 N N . PHE A 1 114 ? -1.765 0.644 4.101 1.00 98.75 114 PHE A N 1
ATOM 853 C CA . PHE A 1 114 ? -1.834 2.077 4.366 1.00 98.75 114 PHE A CA 1
ATOM 854 C C . PHE A 1 114 ? -2.325 2.270 5.802 1.00 98.75 114 PHE A C 1
ATOM 856 O O . PHE A 1 114 ? -2.934 1.354 6.364 1.00 98.75 114 PHE A O 1
ATOM 863 N N . SER A 1 115 ? -2.071 3.451 6.369 1.00 98.38 115 SER A N 1
ATOM 864 C CA . SER A 1 115 ? -2.595 3.846 7.674 1.00 98.38 115 SER A CA 1
ATOM 865 C C . SER A 1 115 ? -2.363 5.313 8.002 1.00 98.38 115 SER A C 1
ATOM 867 O O . SER A 1 115 ? -1.541 5.988 7.383 1.00 98.38 115 SER A O 1
ATOM 869 N N . PHE A 1 116 ? -3.047 5.773 9.049 1.00 98.56 116 PHE A N 1
ATOM 870 C CA . PHE A 1 116 ? -2.890 7.101 9.640 1.00 98.56 116 PHE A CA 1
ATOM 871 C C . PHE A 1 116 ? -2.683 6.975 11.148 1.00 98.56 116 PHE A C 1
ATOM 873 O O . PHE A 1 116 ? -3.258 6.079 11.771 1.00 98.56 116 PHE A O 1
ATOM 880 N N . ARG A 1 117 ? -1.906 7.886 11.741 1.00 98.25 117 ARG A N 1
ATOM 881 C CA . ARG A 1 117 ? -1.629 7.914 13.189 1.00 98.25 117 ARG A CA 1
ATOM 882 C C . ARG A 1 117 ? -2.228 9.155 13.830 1.00 98.25 117 ARG A C 1
ATOM 884 O O . ARG A 1 117 ? -1.972 10.254 13.346 1.00 98.25 117 ARG A O 1
ATOM 891 N N . GLY A 1 118 ? -3.002 8.983 14.900 1.00 98.19 118 GLY A N 1
ATOM 892 C CA . GLY A 1 118 ? -3.498 10.102 15.701 1.00 98.19 118 GLY A CA 1
ATOM 893 C C . GLY A 1 118 ? -2.520 10.453 16.819 1.00 98.19 118 GLY A C 1
ATOM 894 O O . GLY A 1 118 ? -2.061 9.572 17.548 1.00 98.19 118 GLY A O 1
ATOM 895 N N . ASP A 1 119 ? -2.193 11.735 16.956 1.00 98.25 119 ASP A N 1
ATOM 896 C CA . ASP A 1 119 ? -1.269 12.229 17.984 1.00 98.25 119 ASP A CA 1
ATOM 897 C C . ASP A 1 119 ? -1.901 12.315 19.384 1.00 98.25 119 ASP A C 1
ATOM 899 O O . ASP A 1 119 ? -1.193 12.393 20.386 1.00 98.25 119 ASP A O 1
ATOM 903 N N . ASP A 1 120 ? -3.226 12.210 19.472 1.00 98.00 120 ASP A N 1
ATOM 904 C CA . ASP A 1 120 ? -3.992 12.091 20.716 1.00 98.00 120 ASP A CA 1
ATOM 905 C C . ASP A 1 120 ? -4.040 10.660 21.289 1.00 98.00 120 ASP A C 1
ATOM 907 O O . ASP A 1 120 ? -4.648 10.438 22.335 1.00 98.00 120 ASP A O 1
ATOM 911 N N . ALA A 1 121 ? -3.388 9.686 20.643 1.00 96.94 121 ALA A N 1
ATOM 912 C CA . ALA A 1 121 ? -3.383 8.288 21.083 1.00 96.94 121 ALA A CA 1
ATOM 913 C C . ALA A 1 121 ? -2.537 8.025 22.342 1.00 96.94 121 ALA A C 1
ATOM 915 O O . ALA A 1 121 ? -2.620 6.943 22.919 1.00 96.94 121 ALA A O 1
ATOM 916 N N . GLY A 1 122 ? -1.693 8.979 22.755 1.00 96.31 122 GLY A N 1
ATOM 917 C CA . GLY A 1 122 ? -0.729 8.787 23.845 1.00 96.31 122 GLY A CA 1
ATOM 918 C C . GLY A 1 122 ? 0.482 7.923 23.466 1.00 96.31 122 GLY A C 1
ATOM 919 O O . GLY A 1 122 ? 1.267 7.559 24.339 1.00 96.31 122 GLY A O 1
ATOM 920 N N . LEU A 1 123 ? 0.642 7.614 22.176 1.00 97.56 123 LEU A N 1
ATOM 921 C CA . LEU A 1 123 ? 1.808 6.931 21.619 1.00 97.56 123 LEU A CA 1
ATOM 922 C C . LEU A 1 123 ? 2.810 7.945 21.050 1.00 97.56 123 LEU A C 1
ATOM 924 O O . LEU A 1 123 ? 2.399 9.022 20.612 1.00 97.56 123 LEU A O 1
ATOM 928 N N . PRO A 1 124 ? 4.119 7.631 21.023 1.00 97.69 124 PRO A N 1
ATOM 929 C CA . PRO A 1 124 ? 5.123 8.592 20.587 1.00 97.69 124 PRO A CA 1
ATOM 930 C C . PRO A 1 124 ? 5.015 8.906 19.092 1.00 97.69 124 PRO A C 1
ATOM 932 O O . PRO A 1 124 ? 5.336 10.027 18.687 1.00 97.69 124 PRO A O 1
ATOM 935 N N . ASN A 1 125 ? 4.565 7.937 18.275 1.00 97.56 125 ASN A N 1
ATOM 936 C CA . ASN A 1 125 ? 4.496 8.060 16.815 1.00 97.56 125 ASN A CA 1
ATOM 937 C C . ASN A 1 125 ? 5.826 8.572 16.226 1.00 97.56 125 ASN A C 1
ATOM 939 O O . ASN A 1 125 ? 5.834 9.387 15.292 1.00 97.56 125 ASN A O 1
ATOM 943 N N . SER A 1 126 ? 6.949 8.162 16.823 1.00 96.56 126 SER A N 1
ATOM 944 C CA . SER A 1 126 ? 8.275 8.695 16.521 1.00 96.56 126 SER A CA 1
ATOM 945 C C . SER A 1 126 ? 8.901 7.993 15.320 1.00 96.56 126 SER A C 1
ATOM 947 O O . SER A 1 126 ? 9.678 8.605 14.582 1.00 96.56 126 SER A O 1
ATOM 949 N N . LYS A 1 127 ? 8.505 6.737 15.076 1.00 95.62 127 LYS A N 1
ATOM 950 C CA . LYS A 1 127 ? 8.979 5.928 13.958 1.00 95.62 127 LYS A CA 1
ATOM 951 C C . LYS A 1 127 ? 7.841 5.131 13.316 1.00 95.62 127 LYS A C 1
ATOM 953 O O . LYS A 1 127 ? 7.037 4.509 14.004 1.00 95.62 127 LYS A O 1
ATOM 958 N N . GLY A 1 128 ? 7.804 5.154 11.985 1.00 92.44 128 GLY A N 1
ATOM 959 C CA . GLY A 1 128 ? 6.812 4.462 11.159 1.00 92.44 128 GLY A CA 1
ATOM 960 C C . GLY A 1 128 ? 6.462 5.250 9.895 1.00 92.44 128 GLY A C 1
ATOM 961 O O . GLY A 1 128 ? 6.689 6.461 9.820 1.00 92.44 128 GLY A O 1
ATOM 962 N N . ALA A 1 129 ? 5.919 4.568 8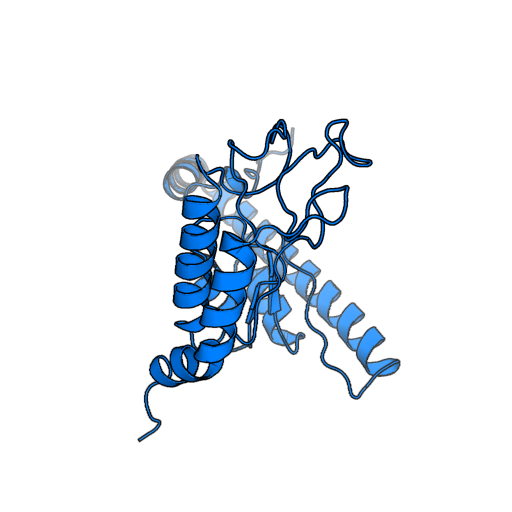.886 1.00 92.81 129 ALA A N 1
ATOM 963 C CA . ALA A 1 129 ? 5.555 5.172 7.603 1.00 92.81 129 ALA A CA 1
ATOM 964 C C . ALA A 1 129 ? 4.193 5.881 7.642 1.00 92.81 129 ALA A C 1
ATOM 966 O O . ALA A 1 129 ? 3.269 5.443 8.315 1.00 92.81 129 ALA A O 1
ATOM 967 N N . GLY A 1 130 ? 4.033 6.959 6.881 1.00 93.38 130 GLY A N 1
ATOM 968 C CA . GLY A 1 130 ? 2.730 7.575 6.620 1.00 93.38 130 GLY A CA 1
ATOM 969 C C . GLY A 1 130 ? 2.330 8.730 7.519 1.00 93.38 130 GLY A C 1
ATOM 970 O O . GLY A 1 130 ? 3.094 9.119 8.406 1.00 93.38 130 GLY A O 1
ATOM 971 N N . PRO A 1 131 ? 1.155 9.324 7.262 1.00 96.25 131 PRO A N 1
ATOM 972 C CA . PRO A 1 131 ? 0.823 10.618 7.827 1.00 96.25 131 PRO A CA 1
ATOM 973 C C . PRO A 1 131 ? 0.387 10.551 9.292 1.00 96.25 131 PRO A C 1
ATOM 975 O O . PRO A 1 131 ? -0.217 9.579 9.757 1.00 96.25 131 PRO A O 1
ATOM 978 N N . ARG A 1 132 ? 0.659 11.647 10.001 1.00 97.88 132 ARG A N 1
ATOM 979 C CA . ARG A 1 132 ? 0.142 11.927 11.342 1.00 97.88 132 ARG A CA 1
ATOM 980 C C . ARG A 1 132 ? -0.977 12.957 11.247 1.00 97.88 132 ARG A C 1
ATOM 982 O O . ARG A 1 132 ? -0.923 13.859 10.412 1.00 97.88 132 ARG A O 1
ATOM 989 N N . VAL A 1 133 ? -1.976 12.807 12.100 1.00 98.56 133 VAL A N 1
ATOM 990 C CA . VAL A 1 133 ? -3.114 13.718 12.256 1.00 98.56 133 VAL A CA 1
ATOM 991 C C . VAL A 1 133 ? -3.300 14.027 13.738 1.00 98.56 133 VAL A C 1
ATOM 993 O O . VAL A 1 133 ? -2.826 13.277 14.592 1.00 98.56 133 VAL A O 1
ATOM 996 N N . ALA A 1 134 ? -3.973 15.128 14.070 1.00 98.38 134 ALA A N 1
ATOM 997 C CA . ALA A 1 134 ? -4.022 15.582 15.455 1.00 98.38 134 ALA A CA 1
ATOM 998 C C . ALA A 1 134 ? -4.918 14.693 16.326 1.00 98.38 134 ALA A C 1
ATOM 1000 O O . ALA A 1 134 ? -4.635 14.533 17.510 1.00 98.38 134 ALA A O 1
ATOM 1001 N N . THR A 1 135 ? -5.985 14.117 15.755 1.00 98.62 135 THR A N 1
ATOM 1002 C CA . THR A 1 135 ? -7.007 13.395 16.533 1.00 98.62 135 THR A CA 1
ATOM 1003 C C . THR A 1 135 ? -7.444 12.058 15.931 1.00 98.62 135 THR A C 1
ATOM 1005 O O . THR A 1 135 ? -7.360 11.853 14.716 1.00 98.62 135 THR A O 1
ATOM 1008 N N . GLN A 1 136 ? -8.023 11.173 16.752 1.00 98.56 136 GLN A N 1
ATOM 1009 C CA . GLN A 1 136 ? -8.681 9.946 16.274 1.00 98.56 136 GLN A CA 1
ATOM 1010 C C . GLN A 1 136 ? -9.841 10.241 15.309 1.00 98.56 136 GLN A C 1
ATOM 1012 O O . GLN A 1 136 ? -10.057 9.493 14.351 1.00 98.56 136 GLN A O 1
ATOM 1017 N N . THR A 1 137 ? -10.530 11.373 15.480 1.00 98.62 137 THR A N 1
ATOM 1018 C CA . THR A 1 137 ? -11.584 11.804 14.552 1.00 98.62 137 THR A CA 1
ATOM 1019 C C . THR A 1 137 ? -11.008 12.117 13.176 1.00 98.62 137 THR A C 1
ATOM 1021 O O . THR A 1 137 ? -11.557 11.703 12.152 1.00 98.62 137 THR A O 1
ATOM 1024 N N . GLU A 1 138 ? -9.890 12.839 13.121 1.00 98.69 138 GLU A N 1
ATOM 1025 C CA . GLU A 1 138 ? -9.189 13.113 11.864 1.00 98.69 138 GLU A CA 1
ATOM 1026 C C . GLU A 1 138 ? -8.602 11.842 11.253 1.00 98.69 138 GLU A C 1
ATOM 1028 O O . GLU A 1 138 ? -8.647 11.687 10.036 1.00 98.69 138 GLU A O 1
ATOM 1033 N N . ARG A 1 139 ? -8.145 10.895 12.077 1.00 98.69 139 ARG A N 1
ATOM 1034 C CA . ARG A 1 139 ? -7.651 9.582 11.636 1.00 98.69 139 ARG A CA 1
ATOM 1035 C C . ARG A 1 139 ? -8.748 8.788 10.928 1.00 98.69 139 ARG A C 1
ATOM 1037 O O . ARG A 1 139 ? -8.530 8.265 9.835 1.00 98.69 139 ARG A O 1
ATOM 1044 N N . ALA A 1 140 ? -9.955 8.775 11.494 1.00 98.81 140 ALA A N 1
ATOM 1045 C CA . ALA A 1 140 ? -11.128 8.167 10.873 1.00 98.81 140 ALA A CA 1
ATOM 1046 C C . ALA A 1 140 ? -11.547 8.887 9.575 1.00 98.81 140 ALA A C 1
ATOM 1048 O O . ALA A 1 140 ? -11.898 8.237 8.587 1.00 98.81 140 ALA A O 1
ATOM 1049 N N . ARG A 1 141 ? -11.478 10.227 9.539 1.00 98.75 141 ARG A N 1
ATOM 1050 C CA . ARG A 1 141 ? -11.752 11.016 8.321 1.00 98.75 141 ARG A CA 1
ATOM 1051 C C . ARG A 1 141 ? -10.725 10.758 7.220 1.00 98.75 141 ARG A C 1
ATOM 1053 O O . ARG A 1 141 ? -11.124 10.627 6.066 1.00 98.75 141 ARG A O 1
ATOM 1060 N N . ALA A 1 142 ? -9.445 10.649 7.571 1.00 98.75 142 ALA A N 1
ATOM 1061 C CA . ALA A 1 142 ? -8.369 10.329 6.641 1.00 98.75 142 ALA A CA 1
ATOM 1062 C C . ALA A 1 142 ? -8.577 8.939 6.024 1.00 98.75 142 ALA A C 1
ATOM 1064 O O . ALA A 1 142 ? -8.551 8.817 4.801 1.00 98.75 142 ALA A O 1
ATOM 1065 N N . PHE A 1 143 ? -8.919 7.929 6.838 1.00 98.81 143 PHE A N 1
ATOM 1066 C CA . PHE A 1 143 ? -9.328 6.613 6.336 1.00 98.81 143 PHE A CA 1
ATOM 1067 C C . PHE A 1 143 ? -10.482 6.723 5.329 1.00 98.81 143 PHE A C 1
ATOM 1069 O O . PHE A 1 143 ? -10.390 6.186 4.226 1.00 98.81 143 PHE A O 1
ATOM 1076 N N . GLN A 1 144 ? -11.556 7.441 5.679 1.00 98.75 144 GLN A N 1
ATOM 1077 C CA . GLN A 1 144 ? -12.714 7.576 4.793 1.00 98.75 144 GLN A CA 1
ATOM 1078 C C . GLN A 1 144 ? -12.337 8.245 3.465 1.00 98.75 144 GLN A C 1
ATOM 1080 O O . GLN A 1 144 ? -12.729 7.748 2.413 1.00 98.75 144 GLN A O 1
ATOM 1085 N N . GLY A 1 145 ? -11.597 9.356 3.504 1.00 98.62 145 GLY A N 1
ATOM 1086 C CA . GLY A 1 145 ? -11.172 10.072 2.299 1.00 98.62 145 GLY A CA 1
ATOM 1087 C C . GLY A 1 145 ? -10.297 9.208 1.394 1.00 98.62 145 GLY A C 1
ATOM 1088 O O . GLY A 1 145 ? -10.585 9.081 0.206 1.00 98.62 145 GLY A O 1
ATOM 1089 N N . TYR A 1 146 ? -9.297 8.549 1.981 1.00 98.81 146 TYR A N 1
ATOM 1090 C CA . TYR A 1 146 ? -8.377 7.664 1.273 1.00 98.81 146 TYR A CA 1
ATOM 1091 C C . TYR A 1 146 ? -9.107 6.508 0.583 1.00 98.81 146 TYR A C 1
ATOM 1093 O O . TYR A 1 146 ? -8.933 6.280 -0.612 1.00 98.81 146 TYR A O 1
ATOM 1101 N N . VAL A 1 147 ? -9.963 5.791 1.318 1.00 98.69 147 VAL A N 1
ATOM 1102 C CA . VAL A 1 147 ? -10.663 4.616 0.785 1.00 98.69 147 VAL A CA 1
ATOM 1103 C C . VAL A 1 147 ? -11.689 5.003 -0.273 1.00 98.69 147 VAL A C 1
ATOM 1105 O O . VAL A 1 147 ? -11.796 4.319 -1.286 1.00 98.69 147 VAL A O 1
ATOM 1108 N N . VAL A 1 148 ? -12.417 6.108 -0.093 1.00 98.25 148 VAL A N 1
ATOM 1109 C CA . VAL A 1 148 ? -13.348 6.599 -1.121 1.00 98.25 148 VAL A CA 1
ATOM 1110 C C . VAL A 1 148 ? -12.595 6.976 -2.399 1.00 98.25 148 VAL A C 1
ATOM 1112 O O . VAL A 1 148 ? -13.042 6.613 -3.486 1.00 98.25 148 VAL A O 1
ATOM 1115 N N . ALA A 1 149 ? -11.443 7.645 -2.285 1.00 97.94 149 ALA A N 1
ATOM 1116 C CA . ALA A 1 149 ? -10.602 7.973 -3.435 1.00 97.94 149 ALA A CA 1
ATOM 1117 C C . ALA A 1 149 ? -10.068 6.710 -4.134 1.00 97.94 149 ALA A C 1
ATOM 1119 O O . ALA A 1 149 ? -10.139 6.613 -5.359 1.00 97.94 149 ALA A O 1
ATOM 1120 N N . ALA A 1 150 ? -9.599 5.723 -3.365 1.00 98.25 150 ALA A N 1
ATOM 1121 C CA . ALA A 1 150 ? -9.106 4.455 -3.895 1.00 98.25 150 ALA A CA 1
ATOM 1122 C C . ALA A 1 150 ? -10.202 3.655 -4.612 1.00 98.25 150 ALA A C 1
ATOM 1124 O O . ALA A 1 150 ? -10.003 3.218 -5.742 1.00 98.25 150 ALA A O 1
ATOM 1125 N N . LEU A 1 151 ? -11.377 3.501 -3.995 1.00 97.62 151 LEU A N 1
ATOM 1126 C CA . LEU A 1 151 ? -12.517 2.800 -4.596 1.00 97.62 151 LEU A CA 1
ATOM 1127 C C . LEU A 1 151 ? -13.052 3.514 -5.842 1.00 97.62 151 LEU A C 1
ATOM 1129 O O . LEU A 1 151 ? -13.617 2.863 -6.716 1.00 97.62 151 LEU A O 1
ATOM 1133 N N . GLY A 1 152 ? -12.824 4.825 -5.958 1.00 96.31 152 GLY A N 1
ATOM 1134 C CA . GLY A 1 152 ? -13.096 5.606 -7.162 1.00 96.31 152 GLY A CA 1
ATOM 1135 C C . GLY A 1 152 ? -12.206 5.266 -8.367 1.00 96.31 152 GLY A C 1
ATOM 1136 O O . GLY A 1 152 ? -12.409 5.822 -9.444 1.00 96.31 152 GLY A O 1
ATOM 1137 N N . LYS A 1 153 ? -11.213 4.380 -8.221 1.00 96.19 153 LYS A N 1
ATOM 1138 C CA . LYS A 1 153 ? -10.348 3.921 -9.313 1.00 96.19 153 LYS A CA 1
ATOM 1139 C C . LYS A 1 153 ? -10.796 2.529 -9.794 1.00 96.19 153 LYS A C 1
ATOM 1141 O O . LYS A 1 153 ? -10.731 1.585 -9.008 1.00 96.19 153 LYS A O 1
ATOM 1146 N N . PRO A 1 154 ? -11.168 2.348 -11.079 1.00 94.69 154 PRO A N 1
ATOM 1147 C CA . PRO A 1 154 ? -11.690 1.074 -11.599 1.00 94.69 154 PRO A CA 1
ATOM 1148 C C . PRO A 1 154 ? -10.763 -0.134 -11.424 1.00 94.69 154 PRO A C 1
ATOM 1150 O O . PRO A 1 154 ? -11.223 -1.264 -11.323 1.00 94.69 154 PRO A O 1
ATOM 1153 N N . ASN A 1 155 ? -9.449 0.089 -11.389 1.00 94.19 155 ASN A N 1
ATOM 1154 C CA . ASN A 1 155 ? -8.474 -0.990 -11.272 1.00 94.19 155 ASN A CA 1
ATOM 1155 C C . ASN A 1 155 ? -8.285 -1.476 -9.827 1.00 94.19 155 ASN A C 1
ATOM 1157 O O . ASN A 1 155 ? -7.612 -2.482 -9.631 1.00 94.19 155 ASN A O 1
ATOM 1161 N N . VAL A 1 156 ? -8.813 -0.786 -8.810 1.00 97.50 156 VAL A N 1
ATOM 1162 C CA . VAL A 1 156 ? -8.633 -1.183 -7.405 1.00 97.50 156 VAL A CA 1
ATOM 1163 C C . VAL A 1 156 ? -9.628 -2.274 -7.038 1.00 97.50 156 VAL A C 1
ATOM 1165 O O . VAL A 1 156 ? -10.831 -2.067 -7.107 1.00 97.50 156 VAL A O 1
ATOM 1168 N N . VAL A 1 157 ? -9.113 -3.417 -6.585 1.00 97.50 157 VAL A N 1
ATOM 1169 C CA . VAL A 1 157 ? -9.924 -4.572 -6.154 1.00 97.50 157 VAL A CA 1
ATOM 1170 C C . VAL A 1 157 ? -9.930 -4.779 -4.641 1.00 97.50 157 VAL A C 1
ATOM 1172 O O . VAL A 1 157 ? -10.568 -5.699 -4.141 1.00 97.50 157 VAL A O 1
ATOM 1175 N N . GLY A 1 158 ? -9.214 -3.940 -3.893 1.00 97.75 158 GLY A N 1
ATOM 1176 C CA . GLY A 1 158 ? -9.222 -3.998 -2.439 1.00 97.75 158 GLY A CA 1
ATOM 1177 C C . GLY A 1 158 ? -8.164 -3.123 -1.786 1.00 97.75 158 GLY A C 1
ATOM 1178 O O . GLY A 1 158 ? -7.310 -2.520 -2.445 1.00 97.75 158 GLY A O 1
ATOM 1179 N N . TYR A 1 159 ? -8.221 -3.092 -0.458 1.00 98.69 159 TYR A N 1
ATOM 1180 C CA . TYR A 1 159 ? -7.266 -2.407 0.399 1.00 98.69 159 TYR A CA 1
ATOM 1181 C C . TYR A 1 159 ? -7.121 -3.134 1.739 1.00 98.69 159 TYR A C 1
ATOM 1183 O O . TYR A 1 159 ? -8.079 -3.725 2.237 1.00 98.69 159 TYR A O 1
ATOM 1191 N N . HIS A 1 160 ? -5.944 -3.044 2.353 1.00 98.75 160 HIS A N 1
ATOM 1192 C CA . HIS A 1 160 ? -5.669 -3.556 3.692 1.00 98.75 160 HIS A CA 1
ATOM 1193 C C . HIS A 1 160 ? -5.055 -2.466 4.571 1.00 98.75 160 HIS A C 1
ATOM 1195 O O . HIS A 1 160 ? -4.057 -1.839 4.214 1.00 98.75 160 HIS A O 1
ATOM 1201 N N . TRP A 1 161 ? -5.666 -2.271 5.737 1.00 98.69 161 TRP A N 1
ATOM 1202 C CA . TRP A 1 161 ? -5.162 -1.399 6.789 1.00 98.69 161 TRP A CA 1
ATOM 1203 C C . TRP A 1 161 ? -3.985 -2.069 7.503 1.00 98.69 161 TRP A C 1
ATOM 1205 O O . TRP A 1 161 ? -4.086 -3.231 7.902 1.00 98.69 161 TRP A O 1
ATOM 1215 N N . PHE A 1 162 ? -2.884 -1.341 7.675 1.00 98.44 162 PHE A N 1
ATOM 1216 C CA . PHE A 1 162 ? -1.741 -1.800 8.462 1.00 98.44 162 PHE A CA 1
ATOM 1217 C C . PHE A 1 162 ? -1.697 -1.022 9.782 1.00 98.44 162 PHE A C 1
ATOM 1219 O O . PHE A 1 162 ? -1.354 0.149 9.791 1.00 98.44 162 PHE A O 1
ATOM 1226 N N . GLU A 1 163 ? -2.050 -1.577 10.929 1.00 97.69 163 GLU A N 1
ATOM 1227 C CA . GLU A 1 163 ? -2.210 -2.993 11.252 1.00 97.69 163 GLU A CA 1
ATOM 1228 C C . GLU A 1 163 ? -3.327 -3.185 12.290 1.00 97.69 163 GLU A C 1
ATOM 1230 O O . GLU A 1 163 ? -4.096 -2.267 12.586 1.00 97.69 163 GLU A O 1
ATOM 1235 N N . HIS A 1 164 ? -3.488 -4.407 12.797 1.00 98.31 164 HIS A N 1
ATOM 1236 C CA . HIS A 1 164 ? -4.603 -4.727 13.684 1.00 98.31 164 HIS A CA 1
ATOM 1237 C C . HIS A 1 164 ? -4.521 -3.983 15.026 1.00 98.31 164 HIS A C 1
ATOM 1239 O O . HIS A 1 164 ? -5.488 -3.308 15.391 1.00 98.31 164 HIS A O 1
ATOM 1245 N N . ALA A 1 165 ? -3.385 -4.071 15.719 1.00 98.44 165 ALA A N 1
ATOM 1246 C CA . ALA A 1 165 ? -3.170 -3.495 17.044 1.00 98.44 165 ALA A CA 1
ATOM 1247 C C . ALA A 1 165 ? -2.082 -2.418 17.016 1.00 98.44 165 ALA A C 1
ATOM 1249 O O . ALA A 1 165 ? -1.218 -2.413 16.143 1.00 98.44 165 ALA A O 1
ATOM 1250 N N . ASP A 1 166 ? -2.132 -1.493 17.970 1.00 98.62 166 ASP A N 1
ATOM 1251 C CA . ASP A 1 166 ? -1.069 -0.511 18.139 1.00 98.62 166 ASP A CA 1
ATOM 1252 C C . ASP A 1 166 ? 0.267 -1.171 18.453 1.00 98.62 166 ASP A C 1
ATOM 1254 O O . ASP A 1 166 ? 0.351 -2.222 19.096 1.00 98.62 166 ASP A O 1
ATOM 1258 N N . GLN A 1 167 ? 1.328 -0.490 18.042 1.00 98.19 167 GLN A N 1
ATOM 1259 C CA . GLN A 1 167 ? 2.675 -0.923 18.350 1.00 98.19 167 GLN A CA 1
ATOM 1260 C C . GLN A 1 167 ? 3.056 -0.532 19.789 1.00 98.19 167 GLN A C 1
ATOM 1262 O O . GLN A 1 167 ? 2.513 0.431 20.343 1.00 98.19 167 GLN A O 1
ATOM 1267 N N . PRO A 1 168 ? 3.999 -1.256 20.422 1.00 97.19 168 PRO A N 1
ATOM 1268 C CA . PRO A 1 168 ? 4.443 -0.940 21.774 1.00 97.19 168 PRO A CA 1
ATOM 1269 C C . PRO A 1 168 ? 5.032 0.470 21.868 1.00 97.19 168 PRO A C 1
ATOM 1271 O O . PRO A 1 168 ? 5.797 0.884 21.001 1.00 97.19 168 PRO A O 1
ATOM 1274 N N . VAL A 1 169 ? 4.780 1.170 22.979 1.00 97.25 169 VAL A N 1
ATOM 1275 C CA . VAL A 1 169 ? 5.377 2.494 23.260 1.00 97.25 169 VAL A CA 1
ATOM 1276 C C . VAL A 1 169 ? 6.915 2.452 23.290 1.00 97.25 169 VAL A C 1
ATOM 1278 O O . VAL A 1 169 ? 7.568 3.456 23.031 1.00 97.25 169 VAL A O 1
ATOM 1281 N N . GLN A 1 170 ? 7.506 1.292 23.600 1.00 97.06 170 GLN A N 1
ATOM 1282 C CA . GLN A 1 170 ? 8.957 1.070 23.590 1.00 97.06 170 GLN A CA 1
ATOM 1283 C C . GLN A 1 170 ? 9.513 0.689 22.206 1.00 97.06 170 GLN A C 1
ATOM 1285 O O . GLN A 1 170 ? 10.726 0.541 22.064 1.00 97.06 170 GLN A O 1
ATOM 1290 N N . GLY A 1 171 ? 8.646 0.518 21.209 1.00 96.94 171 GLY A N 1
ATOM 1291 C CA . GLY A 1 171 ? 8.998 0.085 19.866 1.00 96.94 171 GLY A CA 1
ATOM 1292 C C . GLY A 1 171 ? 8.868 -1.427 19.631 1.00 96.94 171 GLY A C 1
ATOM 1293 O O . GLY A 1 171 ? 9.081 -2.248 20.527 1.00 96.94 171 GLY A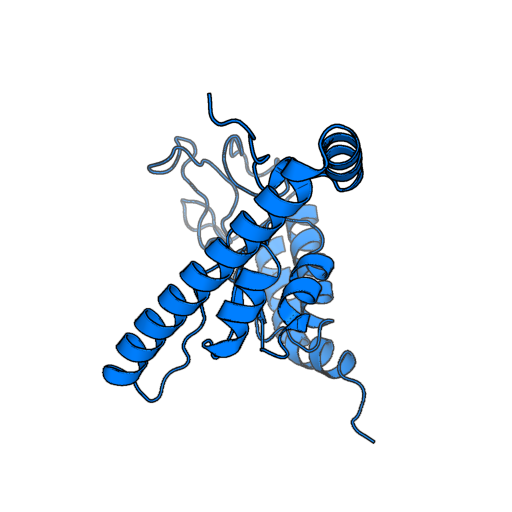 O 1
ATOM 1294 N N . ARG A 1 172 ? 8.544 -1.807 18.389 1.00 95.88 172 ARG A N 1
ATOM 1295 C CA . ARG A 1 172 ? 8.657 -3.176 17.846 1.00 95.88 172 ARG A CA 1
ATOM 1296 C C . ARG A 1 172 ? 10.141 -3.554 17.647 1.00 95.88 172 ARG A C 1
ATOM 1298 O O . ARG A 1 172 ? 11.043 -2.803 17.999 1.00 95.88 172 ARG A O 1
ATOM 1305 N N . PHE A 1 173 ? 10.428 -4.717 17.055 1.00 95.62 173 PHE A N 1
ATOM 1306 C CA . PHE A 1 173 ? 11.790 -5.204 16.777 1.00 95.62 173 PHE A CA 1
ATOM 1307 C C . PHE A 1 173 ? 12.694 -4.235 15.990 1.00 95.62 173 PHE A C 1
ATOM 1309 O O . PHE A 1 173 ? 13.915 -4.345 16.060 1.00 95.62 173 PHE A O 1
ATOM 1316 N N . ASP A 1 174 ? 12.121 -3.307 15.227 1.00 96.25 174 ASP A N 1
ATOM 1317 C CA . ASP A 1 174 ? 12.822 -2.254 14.485 1.00 96.25 174 ASP A CA 1
ATOM 1318 C C . ASP A 1 174 ? 12.642 -0.866 15.118 1.00 96.25 174 ASP A C 1
ATOM 1320 O O . ASP A 1 174 ? 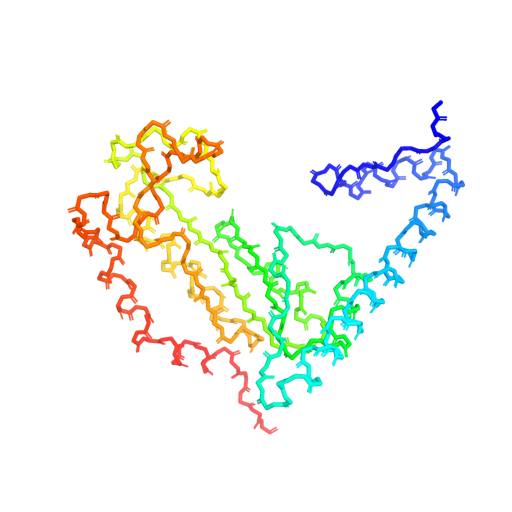13.138 0.120 14.576 1.00 96.25 174 ASP A O 1
ATOM 1324 N N . GLY A 1 175 ? 11.977 -0.776 16.269 1.00 97.19 175 GLY A N 1
ATOM 1325 C CA . GLY A 1 175 ? 11.730 0.452 17.013 1.00 97.19 175 GLY A CA 1
ATOM 1326 C C . GLY A 1 175 ? 10.507 1.256 16.570 1.00 97.19 175 GLY A C 1
ATOM 1327 O O . GLY A 1 175 ? 10.368 2.377 17.044 1.00 97.19 175 GLY A O 1
ATOM 1328 N N . GLU A 1 176 ? 9.652 0.763 15.663 1.00 97.62 176 GLU A N 1
ATOM 1329 C CA . GLU A 1 176 ? 8.383 1.454 15.371 1.00 97.62 176 GLU A CA 1
ATOM 1330 C C . GLU A 1 176 ? 7.432 1.433 16.579 1.00 97.62 176 GLU A C 1
ATOM 1332 O O . GLU A 1 176 ? 7.233 0.383 17.192 1.00 97.62 176 GLU A O 1
ATOM 1337 N N . ASP A 1 177 ? 6.864 2.594 16.913 1.00 97.81 177 ASP A N 1
ATOM 1338 C CA . ASP A 1 177 ? 6.106 2.887 18.141 1.00 97.81 177 ASP A CA 1
ATOM 1339 C C . ASP A 1 177 ? 4.783 3.626 17.844 1.00 97.81 177 ASP A C 1
ATOM 1341 O O . ASP A 1 177 ? 4.397 4.602 18.498 1.00 97.81 177 ASP A O 1
ATOM 1345 N N . SER A 1 178 ? 4.111 3.192 16.780 1.00 98.25 178 SER A N 1
ATOM 1346 C CA . SER A 1 178 ? 3.048 3.935 16.112 1.00 98.25 178 SER A CA 1
ATOM 1347 C C . SER A 1 178 ? 1.613 3.539 16.488 1.00 98.25 178 SER A C 1
ATOM 1349 O O . SER A 1 178 ? 1.286 2.363 16.666 1.00 98.25 178 SER A O 1
ATOM 1351 N N . ASN A 1 179 ? 0.718 4.538 16.471 1.00 98.50 179 ASN A N 1
ATOM 1352 C CA . ASN A 1 179 ? -0.740 4.402 16.548 1.00 98.50 179 ASN A CA 1
ATOM 1353 C C . ASN A 1 179 ? -1.342 3.882 15.230 1.00 98.50 179 ASN A C 1
ATOM 1355 O O . ASN A 1 179 ? -2.074 4.586 14.526 1.00 98.50 179 ASN A O 1
ATOM 1359 N N . PHE A 1 180 ? -0.978 2.665 14.840 1.00 98.31 180 PHE A N 1
ATOM 1360 C CA . PHE A 1 180 ? -1.497 2.015 13.638 1.00 98.31 180 PHE A CA 1
ATOM 1361 C C . PHE A 1 180 ? -2.714 1.134 13.898 1.00 98.31 180 PHE A C 1
ATOM 1363 O O . PHE A 1 180 ? -3.441 0.833 12.959 1.00 98.31 180 PHE A O 1
ATOM 1370 N N . GLY A 1 181 ? -3.002 0.775 15.144 1.00 98.38 181 GLY A N 1
ATOM 1371 C CA . GLY A 1 181 ? -4.021 -0.207 15.468 1.00 98.38 181 GLY A CA 1
ATOM 1372 C C . GLY A 1 181 ? -5.449 0.259 15.219 1.00 98.38 181 GLY A C 1
ATOM 1373 O O . GLY A 1 181 ? -5.816 1.411 15.463 1.00 98.38 181 GLY A O 1
ATOM 1374 N N . THR A 1 182 ? -6.289 -0.680 14.798 1.00 98.69 182 THR A N 1
ATOM 1375 C CA . THR A 1 182 ? -7.746 -0.610 15.007 1.00 98.69 182 THR A CA 1
ATOM 1376 C C . THR A 1 182 ? -8.129 -0.827 16.475 1.00 98.69 182 THR A C 1
ATOM 1378 O O . THR A 1 182 ? -9.201 -0.396 16.907 1.00 98.69 182 THR A O 1
ATOM 1381 N N . VAL A 1 183 ? -7.221 -1.435 17.242 1.00 98.75 183 VAL A N 1
ATOM 1382 C CA . VAL A 1 183 ? -7.274 -1.596 18.696 1.00 98.75 183 VAL A CA 1
ATOM 1383 C C . VAL A 1 183 ? -5.959 -1.135 19.334 1.00 98.75 183 VAL A C 1
ATOM 1385 O O . VAL A 1 183 ? -4.924 -1.101 18.669 1.00 98.75 183 VAL A O 1
ATOM 1388 N N . THR A 1 184 ? -5.980 -0.796 20.620 1.00 98.56 184 THR A N 1
ATOM 1389 C CA . THR A 1 184 ? -4.761 -0.548 21.406 1.00 98.56 184 THR A CA 1
ATOM 1390 C C . THR A 1 184 ? -4.017 -1.854 21.716 1.00 98.56 184 THR A C 1
ATOM 1392 O O . THR A 1 184 ? -4.528 -2.946 21.473 1.00 98.56 184 THR A O 1
ATOM 1395 N N . VAL A 1 185 ? -2.836 -1.762 22.341 1.00 96.88 185 VAL A N 1
ATOM 1396 C CA . VAL A 1 185 ? -2.08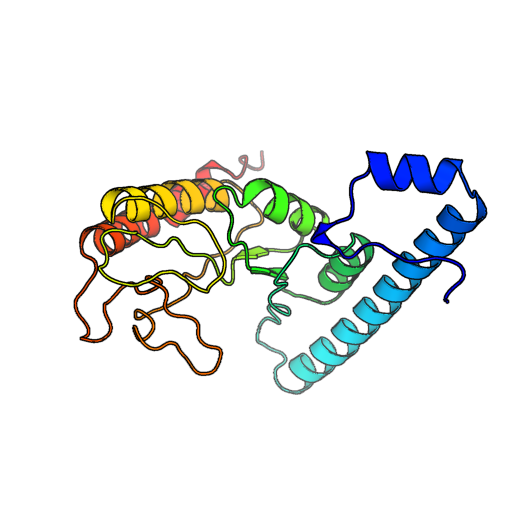9 -2.936 22.846 1.00 96.88 185 VAL A CA 1
ATOM 1397 C C . VAL A 1 185 ? -2.861 -3.753 23.901 1.00 96.88 185 VAL A C 1
ATOM 1399 O O . VAL A 1 185 ? -2.601 -4.939 24.073 1.00 96.88 185 VAL A O 1
ATOM 1402 N N . ASP A 1 186 ? -3.838 -3.131 24.571 1.00 97.38 186 ASP A N 1
ATOM 1403 C CA . ASP A 1 186 ? -4.729 -3.764 25.556 1.00 97.38 186 ASP A CA 1
ATOM 1404 C C . ASP A 1 186 ? -6.057 -4.243 24.931 1.00 97.38 186 ASP A C 1
ATOM 1406 O O . ASP A 1 186 ? -7.041 -4.436 25.647 1.00 97.38 186 ASP A O 1
ATOM 1410 N N . ASP A 1 187 ? -6.121 -4.359 23.600 1.00 98.12 187 ASP A N 1
ATOM 1411 C CA . ASP A 1 187 ? -7.306 -4.780 22.837 1.00 98.12 187 ASP A CA 1
ATOM 1412 C C . ASP A 1 187 ? -8.531 -3.854 23.009 1.00 98.12 187 ASP A C 1
ATOM 1414 O O . ASP A 1 187 ? -9.691 -4.258 22.914 1.00 98.12 187 ASP A O 1
ATOM 1418 N N . ARG A 1 188 ? -8.292 -2.560 23.272 1.00 98.56 188 ARG A N 1
ATOM 1419 C CA . ARG A 1 188 ? -9.367 -1.556 23.328 1.00 98.56 188 ARG A CA 1
ATOM 1420 C C . ARG A 1 188 ? -9.617 -0.979 21.945 1.00 98.56 188 ARG A C 1
ATOM 1422 O O . ARG A 1 188 ? -8.705 -0.456 21.317 1.00 98.56 188 ARG A O 1
ATOM 1429 N N . VAL A 1 189 ? -10.862 -1.028 21.489 1.00 98.69 189 VAL A N 1
ATOM 1430 C CA . VAL A 1 189 ? -11.251 -0.587 20.144 1.00 98.69 189 VAL A CA 1
ATOM 1431 C C . VAL A 1 189 ? -11.152 0.933 19.978 1.00 98.69 189 VAL A C 1
ATOM 1433 O O . VAL A 1 189 ? -11.667 1.699 20.794 1.00 98.69 189 VAL A O 1
ATOM 1436 N N . TYR A 1 190 ? -10.570 1.375 18.859 1.00 98.69 190 TYR A N 1
ATOM 1437 C CA . TYR A 1 190 ? -10.708 2.750 18.376 1.00 98.69 190 TYR A CA 1
ATOM 1438 C C . TYR A 1 190 ? -12.077 2.934 17.716 1.00 98.69 190 TYR A C 1
ATOM 1440 O O . TYR A 1 190 ? -12.259 2.751 16.509 1.00 98.69 190 TYR A O 1
ATOM 1448 N N . ASP A 1 191 ? -13.062 3.280 18.540 1.00 98.38 191 ASP A N 1
ATOM 1449 C CA . ASP A 1 191 ? -14.481 3.338 18.177 1.00 98.38 191 ASP A CA 1
ATOM 1450 C C . ASP A 1 191 ? -14.778 4.208 16.946 1.00 98.38 191 ASP A C 1
ATOM 1452 O O . ASP A 1 191 ? -15.539 3.808 16.065 1.00 98.38 191 ASP A O 1
ATOM 1456 N N . GLU A 1 192 ? -14.194 5.405 16.860 1.00 97.56 192 GLU A N 1
ATOM 1457 C CA . GLU A 1 192 ? -14.446 6.324 15.741 1.00 97.56 192 GLU A CA 1
ATOM 1458 C C . GLU A 1 192 ? -13.926 5.771 14.410 1.00 97.56 192 GLU A C 1
ATOM 1460 O O . GLU A 1 192 ? -14.603 5.868 13.376 1.00 97.56 192 GLU A O 1
ATOM 1465 N N . LEU A 1 193 ? -12.744 5.150 14.449 1.00 98.81 193 LEU A N 1
ATOM 1466 C CA . LEU A 1 193 ? -12.110 4.528 13.295 1.00 98.81 193 LEU A CA 1
ATOM 1467 C C . LEU A 1 193 ? -12.923 3.319 12.828 1.00 98.81 193 LEU A C 1
ATOM 1469 O O . LEU A 1 193 ? -13.342 3.273 11.674 1.00 98.81 193 LEU A O 1
ATOM 1473 N N . THR A 1 194 ? -13.221 2.379 13.725 1.00 98.81 194 THR A N 1
ATOM 1474 C CA . THR A 1 194 ? -13.911 1.125 13.376 1.00 98.81 194 THR A CA 1
ATOM 1475 C C . THR A 1 194 ? -15.367 1.337 12.953 1.00 98.81 194 THR A C 1
ATOM 1477 O O . THR A 1 194 ? -15.827 0.703 11.998 1.00 98.81 194 THR A O 1
ATOM 1480 N N . LYS A 1 195 ? -16.094 2.289 13.560 1.00 98.88 195 LYS A N 1
ATOM 1481 C CA . LYS A 1 195 ? -17.438 2.690 13.092 1.00 98.88 195 LYS A CA 1
ATOM 1482 C C . LYS A 1 195 ? -17.383 3.305 11.693 1.00 98.88 195 LYS A C 1
ATOM 1484 O O . LYS A 1 195 ? -18.259 3.042 10.867 1.00 98.88 195 LYS A O 1
ATOM 1489 N N . THR A 1 196 ? -16.349 4.096 11.402 1.00 98.88 196 THR A N 1
ATOM 1490 C CA . THR A 1 196 ? -16.146 4.672 10.066 1.00 98.88 196 THR A CA 1
ATOM 1491 C C . THR A 1 196 ? -15.774 3.602 9.039 1.00 98.88 196 THR A C 1
ATOM 1493 O O . THR A 1 196 ? -16.403 3.557 7.983 1.00 98.88 196 THR A O 1
ATOM 1496 N N . MET A 1 197 ? -14.853 2.690 9.367 1.00 98.81 197 MET A N 1
ATOM 1497 C CA . MET A 1 197 ? -14.517 1.518 8.547 1.00 98.81 197 MET A CA 1
ATOM 1498 C C . MET A 1 197 ? -15.757 0.688 8.225 1.00 98.81 197 MET A C 1
ATOM 1500 O O . MET A 1 197 ? -16.013 0.401 7.062 1.00 98.81 197 MET A O 1
ATOM 1504 N N . THR A 1 198 ? -16.588 0.391 9.226 1.00 98.88 198 THR A N 1
ATOM 1505 C CA . THR A 1 198 ? -17.837 -0.364 9.043 1.00 98.88 198 THR A CA 1
ATOM 1506 C C . THR A 1 198 ? -18.763 0.313 8.032 1.00 98.88 198 THR A C 1
ATOM 1508 O O . THR A 1 198 ? -19.244 -0.328 7.098 1.00 98.88 198 THR A O 1
ATOM 1511 N N . ARG A 1 199 ? -18.984 1.628 8.175 1.00 98.69 199 ARG A N 1
ATOM 1512 C CA . ARG A 1 199 ? -19.838 2.403 7.263 1.00 98.69 199 ARG A CA 1
ATOM 1513 C C . ARG A 1 199 ? -19.289 2.427 5.835 1.00 98.69 199 ARG A C 1
ATOM 1515 O O . ARG A 1 199 ? -20.062 2.263 4.895 1.00 98.69 199 ARG A O 1
ATOM 1522 N N . VAL A 1 200 ? -17.987 2.666 5.671 1.00 98.56 200 VAL A N 1
ATOM 1523 C CA . VAL A 1 200 ? -17.344 2.752 4.350 1.00 98.56 200 VAL A CA 1
ATOM 1524 C C . VAL A 1 200 ? -17.325 1.385 3.671 1.00 98.56 200 VAL A C 1
ATOM 1526 O O . VAL A 1 200 ? -17.745 1.286 2.522 1.00 98.56 200 VAL A O 1
ATOM 1529 N N . ASN A 1 201 ? -16.953 0.324 4.393 1.00 98.56 201 ASN A N 1
ATOM 1530 C CA . ASN A 1 201 ? -16.934 -1.045 3.873 1.00 98.56 201 ASN A CA 1
ATOM 1531 C C . ASN A 1 201 ? -18.335 -1.485 3.413 1.00 98.56 201 ASN A C 1
ATOM 1533 O O . ASN A 1 201 ? -18.479 -2.041 2.329 1.00 98.56 201 ASN A O 1
ATOM 1537 N N . ALA A 1 202 ? -19.388 -1.156 4.172 1.00 98.62 202 ALA A N 1
ATOM 1538 C CA . ALA A 1 202 ? -20.772 -1.438 3.776 1.00 98.62 202 ALA A CA 1
ATOM 1539 C C . ALA A 1 202 ? -21.223 -0.687 2.505 1.00 98.62 202 ALA A C 1
ATOM 1541 O O . ALA A 1 202 ? -22.230 -1.044 1.892 1.00 98.62 202 ALA A O 1
ATOM 1542 N N . ALA A 1 203 ? -20.512 0.371 2.107 1.00 98.00 203 ALA A N 1
ATOM 1543 C CA . ALA A 1 203 ? -20.778 1.135 0.894 1.00 98.00 203 ALA A CA 1
ATOM 1544 C C . ALA A 1 203 ? -19.792 0.840 -0.249 1.00 98.00 203 ALA A C 1
ATOM 1546 O O . ALA A 1 203 ? -19.994 1.383 -1.335 1.00 98.00 203 ALA A O 1
ATOM 1547 N N . ALA A 1 204 ? -18.770 0.005 -0.029 1.00 97.62 204 ALA A N 1
ATOM 1548 C CA . ALA A 1 204 ? -17.615 -0.109 -0.914 1.00 97.62 204 ALA A CA 1
ATOM 1549 C C . ALA A 1 204 ? -17.994 -0.483 -2.354 1.00 97.62 204 ALA A C 1
ATOM 1551 O O . ALA A 1 204 ? -17.669 0.256 -3.280 1.00 97.62 204 ALA A O 1
ATOM 1552 N N . GLU A 1 205 ? -18.782 -1.547 -2.527 1.00 96.69 205 GLU A N 1
ATOM 1553 C CA . GLU A 1 205 ? -19.249 -2.012 -3.843 1.00 96.69 205 GLU A CA 1
ATOM 1554 C C . GLU A 1 205 ? -20.017 -0.931 -4.612 1.00 96.69 205 GLU A C 1
ATOM 1556 O O . GLU A 1 205 ? -19.817 -0.728 -5.805 1.00 96.69 205 GLU A O 1
ATOM 1561 N N . ARG A 1 206 ? -20.872 -0.171 -3.918 1.00 97.19 206 ARG A N 1
ATOM 1562 C CA . ARG A 1 206 ? -21.639 0.923 -4.531 1.00 97.19 206 ARG A CA 1
ATOM 1563 C C . ARG A 1 206 ? -20.743 2.091 -4.939 1.00 97.19 206 ARG A C 1
ATOM 1565 O O . ARG A 1 206 ? -20.994 2.694 -5.977 1.00 97.19 206 ARG A O 1
ATOM 1572 N N . ILE A 1 207 ? -19.745 2.433 -4.122 1.00 96.19 207 ILE A N 1
ATOM 1573 C CA . ILE A 1 207 ? -18.775 3.491 -4.445 1.00 96.19 207 ILE A CA 1
ATOM 1574 C C . ILE A 1 207 ? -17.974 3.081 -5.683 1.00 96.19 207 ILE A C 1
ATOM 1576 O O . ILE A 1 207 ? -17.853 3.871 -6.615 1.00 96.19 207 ILE A O 1
ATOM 1580 N N . HIS A 1 208 ? -17.494 1.837 -5.713 1.00 96.31 208 HIS A N 1
ATOM 1581 C CA . HIS A 1 208 ? -16.699 1.319 -6.818 1.00 96.31 208 HIS A CA 1
ATOM 1582 C C . HIS A 1 208 ? -17.505 1.212 -8.120 1.00 96.31 208 HIS A C 1
ATOM 1584 O O . HIS A 1 208 ? -17.074 1.708 -9.159 1.00 96.31 208 HIS A O 1
ATOM 1590 N N . ALA A 1 209 ? -18.725 0.669 -8.062 1.00 94.31 209 ALA A N 1
ATOM 1591 C CA . ALA A 1 209 ? -19.603 0.560 -9.227 1.00 94.31 209 ALA A CA 1
ATOM 1592 C C . ALA A 1 209 ? -19.968 1.924 -9.836 1.00 94.31 209 ALA A C 1
ATOM 1594 O O . ALA A 1 209 ? -20.125 2.027 -11.048 1.00 94.31 209 ALA A O 1
ATOM 1595 N N . ALA A 1 210 ? -20.075 2.981 -9.023 1.00 90.56 210 ALA A N 1
ATOM 1596 C CA . ALA A 1 210 ? -20.344 4.333 -9.515 1.00 90.56 210 ALA A CA 1
ATOM 1597 C C . ALA A 1 210 ? -19.157 4.955 -10.278 1.00 90.56 210 ALA A C 1
ATOM 1599 O O . ALA A 1 210 ? -19.352 5.914 -11.025 1.00 90.56 210 ALA A O 1
ATOM 1600 N N . ALA A 1 211 ? -17.943 4.433 -10.089 1.00 78.31 211 ALA A N 1
ATOM 1601 C CA . ALA A 1 211 ? -16.730 4.922 -10.739 1.00 78.31 211 ALA A CA 1
ATOM 1602 C C . ALA A 1 211 ? -16.437 4.244 -12.086 1.00 78.31 211 ALA A C 1
ATOM 1604 O O . ALA A 1 211 ? -15.677 4.781 -12.891 1.00 78.31 211 ALA A O 1
ATOM 1605 N N . VAL A 1 212 ? -17.036 3.080 -12.346 1.00 70.12 212 VAL A N 1
ATOM 1606 C CA . VAL A 1 212 ? -16.916 2.373 -13.623 1.00 70.12 212 VAL A CA 1
ATOM 1607 C C . VAL A 1 212 ? -17.968 2.942 -14.584 1.00 70.12 212 VAL A C 1
ATOM 1609 O O . VAL A 1 212 ? -19.163 2.813 -14.310 1.00 70.12 212 VAL A O 1
ATOM 1612 N N . PRO A 1 213 ? -17.583 3.579 -15.707 1.00 59.12 213 PRO A N 1
ATOM 1613 C CA . PRO A 1 213 ? -18.552 3.997 -16.712 1.00 59.12 213 PRO A CA 1
ATOM 1614 C C . PRO A 1 213 ? -19.351 2.780 -17.175 1.00 59.12 213 PRO A C 1
ATOM 1616 O O . PRO A 1 213 ? -18.765 1.729 -17.441 1.00 59.12 213 PRO A O 1
ATOM 1619 N N . ALA A 1 214 ? -20.676 2.912 -17.280 1.00 52.75 214 ALA A N 1
ATOM 1620 C CA . ALA A 1 214 ? -21.490 1.873 -17.894 1.00 52.75 214 ALA A CA 1
ATOM 1621 C C . ALA A 1 214 ? -20.900 1.559 -19.275 1.00 52.75 214 ALA A C 1
ATOM 1623 O O . ALA A 1 214 ? -20.740 2.460 -20.100 1.00 52.75 214 ALA A O 1
ATOM 1624 N N . VAL A 1 215 ? -20.537 0.298 -19.502 1.00 51.09 215 VAL A N 1
ATOM 1625 C CA . VAL A 1 215 ? -20.176 -0.173 -20.837 1.00 51.09 215 VAL A CA 1
ATOM 1626 C C . VAL A 1 215 ? -21.472 -0.128 -21.650 1.00 51.09 215 VAL A C 1
ATOM 1628 O O . VAL A 1 215 ? -22.337 -0.982 -21.462 1.00 51.09 215 VAL A O 1
ATOM 1631 N N . ILE A 1 216 ? -21.648 0.936 -22.441 1.00 35.88 216 ILE A N 1
ATOM 1632 C CA . ILE A 1 216 ? -22.727 1.078 -23.432 1.00 35.88 216 ILE A CA 1
ATOM 1633 C C . ILE A 1 216 ? -22.302 0.357 -24.706 1.00 35.88 216 ILE A C 1
ATOM 1635 O O . ILE A 1 216 ? -21.152 0.591 -25.143 1.00 35.88 216 ILE A O 1
#

Organism: NCBI:txid1355477

Sequence (216 aa):
MAPFVRMPPGGLNDALETKANLADRAREAFSADCDAFVAVVADKYFEVCVSAIKTADPHHLVIGSRFGWQPPRGVIAAAGRHLDVISFNCYEFDPGPVIDAYAATGKPCLISEFSFRGDDAGLPNSKGAGPRVATQTERARAFQGYVVAALGKPNVVGYHWFEHADQPVQGRFDGEDSNFGTVTVDDRVYDELTKTMTRVNAAAERIHAAAVPAVI